Protein AF-A0A8S7DTZ7-F1 (afdb_monomer)

Mean predicted aligned error: 2.83 Å

InterPro domains:
  IPR008557 Alkaline phosphatase PhoX [PF05787] (3-255)

Secondary structure (DSSP, 8-state):
-----SSS----TT------S-TTSB---TT--PPP-TTS---HHHHTTB--SSEEEEEEEESSTT---SSEEEEEEEE----HHHHSTTTTSS--HHHHHHHHHHSEEEEEEEEEETTEEEE-SS-TT-EEE-TTSEEEEESTTTT-GGG--SS-TTS-EEE---SEEEEEE-TTS-EEEEE-SGGGG-B--SPPPHHHHHHT-BS--SSS-GGGT-GGGBTTTSTTSGGG-S-EEEE-SS-TTPPPEEEGGG-

Foldseek 3Di:
DDDDPDPDDDDDPPDDDDDAAAFLAFLQAPPQGDHRDQLLPQFLVNLLRGAAADKAAKDWADPPGPDPDPFKTKMKIWHAFDQQVRNHNVRLPPDELRLLSSRQSRGAIWIWIKGADPVGIHTDHNDPLTAGFTQFAKAFEDDDCQQPCLLAWPVRNRSTIGGGAHSFHHWDADPNGKIKTFRDLLLLQAAECDDDDPVNVVSPNYNDHSRSCNVVHPVLRYCVSTVSSSVVYGFIKIDRSVDNPDHIYGYPVVD

Structure (mmCIF, N/CA/C/O backbone):
data_AF-A0A8S7DTZ7-F1
#
_entry.id   AF-A0A8S7DTZ7-F1
#
loop_
_atom_site.group_PDB
_atom_site.id
_atom_site.type_symbol
_atom_site.label_atom_id
_atom_site.label_alt_id
_atom_site.label_comp_id
_atom_site.label_asym_id
_atom_site.label_entity_id
_atom_site.label_seq_id
_atom_site.pdbx_PDB_ins_code
_atom_site.Cartn_x
_atom_site.Cartn_y
_atom_site.Cartn_z
_atom_site.occupancy
_atom_site.B_iso_or_equiv
_atom_site.auth_seq_id
_atom_site.auth_comp_id
_atom_site.auth_asym_id
_atom_site.auth_atom_id
_atom_site.pdbx_PDB_model_num
ATOM 1 N N . MET A 1 1 ? 11.484 4.608 33.097 1.00 88.50 1 MET A N 1
ATOM 2 C CA . MET A 1 1 ? 11.563 3.132 33.081 1.00 88.50 1 MET A CA 1
ATOM 3 C C . MET A 1 1 ? 12.954 2.722 32.629 1.00 88.50 1 MET A C 1
ATOM 5 O O . MET A 1 1 ? 13.520 3.474 31.842 1.00 88.50 1 MET A O 1
ATOM 9 N N . PRO A 1 2 ? 13.531 1.619 33.135 1.00 91.94 2 PRO A N 1
ATOM 10 C CA . PRO A 1 2 ? 14.808 1.114 32.636 1.00 91.94 2 PRO A CA 1
ATOM 11 C C . PRO A 1 2 ? 14.670 0.612 31.192 1.00 91.94 2 PRO A C 1
ATOM 13 O O . PRO A 1 2 ? 13.585 0.210 30.774 1.00 91.94 2 PRO A O 1
ATOM 16 N N . VAL A 1 3 ? 15.774 0.633 30.444 1.00 94.44 3 VAL A N 1
ATOM 17 C CA . VAL A 1 3 ? 15.866 -0.057 29.148 1.00 94.44 3 VAL A CA 1
ATOM 18 C C . V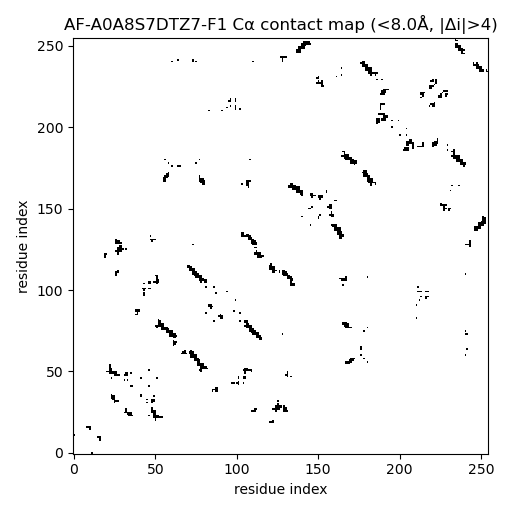AL A 1 3 ? 15.727 -1.565 29.387 1.00 94.44 3 VAL A C 1
ATOM 20 O O . VAL A 1 3 ? 16.220 -2.067 30.397 1.00 94.44 3 VAL A O 1
ATOM 23 N N . SER A 1 4 ? 15.067 -2.275 28.472 1.00 95.25 4 SER A N 1
ATOM 24 C CA . SER A 1 4 ? 14.870 -3.727 28.532 1.00 95.25 4 SER A CA 1
ATOM 25 C C . SER A 1 4 ? 15.264 -4.391 27.213 1.00 95.25 4 SER A C 1
ATOM 27 O O . SER A 1 4 ? 15.231 -3.754 26.162 1.00 95.25 4 SER A O 1
ATOM 29 N N . THR A 1 5 ? 15.630 -5.670 27.286 1.00 96.56 5 THR A N 1
ATOM 30 C CA . THR A 1 5 ? 15.870 -6.565 26.140 1.00 96.56 5 THR A CA 1
ATOM 31 C C . THR A 1 5 ? 14.879 -7.731 26.105 1.00 96.56 5 THR A C 1
ATOM 33 O O . THR A 1 5 ? 15.094 -8.700 25.383 1.00 96.56 5 THR A O 1
ATOM 36 N N . GLU A 1 6 ? 13.844 -7.699 26.944 1.00 96.94 6 GLU A N 1
ATOM 37 C CA . GLU A 1 6 ? 12.784 -8.706 26.942 1.00 96.94 6 GLU A CA 1
ATOM 38 C C . GLU A 1 6 ? 11.896 -8.555 25.699 1.00 96.94 6 GLU A C 1
ATOM 40 O O . GLU A 1 6 ? 11.600 -7.438 25.277 1.00 96.94 6 GLU A O 1
ATOM 45 N N . ASP A 1 7 ? 11.421 -9.675 25.151 1.00 96.75 7 ASP A N 1
ATOM 46 C CA . ASP A 1 7 ? 10.471 -9.709 24.029 1.00 96.75 7 ASP A CA 1
ATOM 47 C C . ASP A 1 7 ? 9.032 -9.442 24.512 1.00 96.75 7 ASP A C 1
ATOM 49 O O . ASP A 1 7 ? 8.136 -10.284 24.451 1.00 96.75 7 ASP A O 1
ATOM 53 N N . THR A 1 8 ? 8.830 -8.277 25.127 1.00 94.88 8 THR A N 1
ATOM 54 C CA . THR A 1 8 ? 7.534 -7.818 25.632 1.00 94.88 8 THR A CA 1
ATOM 55 C C . THR A 1 8 ? 7.477 -6.294 25.672 1.00 94.88 8 THR A C 1
ATOM 57 O O . THR A 1 8 ? 8.489 -5.611 25.836 1.00 94.88 8 THR A O 1
ATOM 60 N N . VAL A 1 9 ? 6.272 -5.732 25.564 1.00 95.56 9 VAL A N 1
ATOM 61 C CA . VAL A 1 9 ? 6.063 -4.286 25.697 1.00 95.56 9 VAL A CA 1
ATOM 62 C C . VAL A 1 9 ? 5.919 -3.937 27.176 1.00 95.56 9 VAL A C 1
ATOM 64 O O . VAL A 1 9 ? 4.880 -4.192 27.786 1.00 95.56 9 VAL A O 1
ATOM 67 N N . ILE A 1 10 ? 6.950 -3.316 27.750 1.00 95.19 10 ILE A N 1
ATOM 68 C CA . ILE A 1 10 ? 6.914 -2.825 29.132 1.00 95.19 10 ILE A CA 1
ATOM 69 C C . ILE A 1 10 ? 6.430 -1.372 29.133 1.00 95.19 10 ILE A C 1
ATOM 71 O O . ILE A 1 10 ? 7.034 -0.502 28.506 1.00 95.19 10 ILE A O 1
ATOM 75 N N . VAL A 1 11 ? 5.351 -1.102 29.868 1.00 96.31 11 VAL A N 1
ATOM 76 C CA . VAL A 1 11 ? 4.744 0.232 30.008 1.00 96.31 11 VAL A CA 1
ATOM 77 C C . VAL A 1 11 ? 4.806 0.726 31.460 1.00 96.31 11 VAL A C 1
ATOM 79 O O . VAL A 1 11 ? 4.986 -0.092 32.367 1.00 96.31 11 VAL A O 1
ATOM 82 N N . PRO A 1 12 ? 4.684 2.046 31.716 1.00 96.94 12 PRO A N 1
ATOM 83 C CA . PRO A 1 12 ? 4.691 2.578 33.077 1.00 96.94 12 PRO A CA 1
ATOM 84 C C . PRO A 1 12 ? 3.552 2.014 33.932 1.00 96.94 12 PRO A C 1
ATOM 86 O O . PRO A 1 12 ? 2.521 1.584 33.415 1.00 96.94 12 PRO A O 1
ATOM 89 N N . GLU A 1 13 ? 3.708 2.074 35.254 1.00 95.81 13 GLU A N 1
ATOM 90 C CA . GLU A 1 13 ? 2.633 1.715 36.181 1.00 95.81 13 GLU A CA 1
ATOM 91 C C . GLU A 1 13 ? 1.348 2.505 35.865 1.00 95.81 13 GLU A C 1
ATOM 93 O O . GLU A 1 13 ? 1.388 3.706 35.589 1.00 95.81 13 GLU A O 1
ATOM 98 N N . GLY A 1 14 ? 0.207 1.811 35.859 1.00 96.69 14 GLY A N 1
ATOM 99 C CA . GLY A 1 14 ? -1.093 2.371 35.475 1.00 96.69 14 GLY A CA 1
ATOM 100 C C . GLY A 1 14 ? -1.417 2.307 33.975 1.00 96.69 14 GLY A C 1
ATOM 101 O O . GLY A 1 14 ? -2.550 2.609 33.604 1.00 96.69 14 GLY A O 1
ATOM 102 N N . TYR A 1 15 ? -0.481 1.878 33.120 1.00 96.31 15 TYR A N 1
ATOM 103 C CA . TYR A 1 15 ? -0.708 1.688 31.683 1.00 96.31 15 TYR A CA 1
ATOM 104 C C . TYR A 1 15 ? -0.855 0.211 31.304 1.00 96.31 15 TYR A C 1
ATOM 106 O O . TYR A 1 15 ? -0.385 -0.688 31.998 1.00 96.31 15 TYR A O 1
ATOM 114 N N . ILE A 1 16 ? -1.498 -0.029 30.159 1.00 94.31 16 ILE A N 1
ATOM 115 C CA . ILE A 1 16 ? -1.603 -1.345 29.523 1.00 94.31 16 ILE A CA 1
ATOM 116 C C . ILE A 1 16 ? -1.249 -1.234 28.038 1.00 94.31 16 ILE A C 1
ATOM 118 O O . ILE A 1 16 ? -1.639 -0.273 27.378 1.00 94.31 16 ILE A O 1
ATOM 122 N N . ALA A 1 17 ? -0.562 -2.241 27.505 1.00 94.81 17 ALA A N 1
ATOM 123 C CA . ALA A 1 17 ? -0.379 -2.435 26.071 1.00 94.81 17 ALA A CA 1
ATOM 124 C C . ALA A 1 17 ? -1.096 -3.724 25.653 1.00 94.81 17 ALA A C 1
ATOM 126 O O . ALA A 1 17 ? -0.975 -4.752 26.320 1.00 94.81 17 ALA A O 1
ATOM 127 N N . LYS A 1 18 ? -1.881 -3.669 24.574 1.00 94.12 18 LYS A N 1
ATOM 128 C CA . LYS A 1 18 ? -2.612 -4.820 24.029 1.00 94.12 18 LYS A CA 1
ATOM 129 C C . LYS A 1 18 ? -2.503 -4.813 22.502 1.00 94.12 18 LYS A C 1
ATOM 131 O O . LYS A 1 18 ? -2.747 -3.760 21.914 1.00 94.12 18 LYS A O 1
ATOM 136 N N . PRO A 1 19 ? -2.193 -5.952 21.856 1.00 94.75 19 PRO A N 1
ATOM 137 C CA . PRO A 1 19 ? -2.316 -6.074 20.407 1.00 94.75 19 PRO A CA 1
ATOM 138 C C . PRO A 1 19 ? -3.748 -5.759 19.958 1.00 94.75 19 PRO A C 1
ATOM 140 O O . PRO A 1 19 ? -4.700 -6.187 20.613 1.00 94.75 19 PRO A O 1
ATOM 143 N N . PHE A 1 20 ? -3.897 -5.027 18.853 1.00 95.88 20 PHE A N 1
ATOM 144 C CA . PHE A 1 20 ? -5.199 -4.535 18.389 1.00 95.88 20 PHE A CA 1
ATOM 145 C C . PHE A 1 20 ? -5.540 -4.979 16.959 1.00 95.88 20 PHE A C 1
ATOM 147 O O . PHE A 1 20 ? -6.537 -5.668 16.757 1.00 95.88 20 PHE A O 1
ATOM 154 N N . TYR A 1 21 ? -4.698 -4.619 15.990 1.00 98.00 21 TYR A N 1
ATOM 155 C CA . TYR A 1 21 ? -4.797 -5.021 14.587 1.00 98.00 21 TYR A CA 1
ATOM 156 C C . TYR A 1 21 ? -3.426 -5.547 14.175 1.00 98.00 21 TYR A C 1
ATOM 158 O O . TYR A 1 21 ? -2.442 -4.812 14.224 1.00 98.00 21 TYR A O 1
ATOM 166 N N . LYS A 1 22 ? -3.345 -6.848 13.914 1.00 98.00 22 LYS A N 1
ATOM 167 C CA . LYS A 1 22 ? -2.096 -7.554 13.610 1.00 98.00 22 LYS A CA 1
ATOM 168 C C . LYS A 1 22 ? -2.039 -7.852 12.119 1.00 98.00 22 LYS A C 1
ATOM 170 O O . LYS A 1 22 ? -3.085 -8.000 11.487 1.00 98.00 22 LYS A O 1
ATOM 175 N N . TRP A 1 23 ? -0.833 -8.044 11.580 1.00 98.50 23 TRP A N 1
ATOM 176 C CA . TRP A 1 23 ? -0.676 -8.670 10.265 1.00 98.50 23 TRP A CA 1
ATOM 177 C C . TRP A 1 23 ? -1.548 -9.934 10.168 1.00 98.50 23 TRP A C 1
ATOM 179 O O . TRP A 1 23 ? -1.618 -10.725 11.113 1.00 98.50 23 TRP A O 1
ATOM 189 N N . GLY A 1 24 ? -2.254 -10.084 9.045 1.00 98.44 24 GLY A N 1
ATOM 190 C CA . GLY A 1 24 ? -3.117 -11.233 8.800 1.00 98.44 24 GLY A CA 1
ATOM 191 C C . GLY A 1 24 ? -4.542 -11.117 9.348 1.00 98.44 24 GLY A C 1
ATOM 192 O O . GLY A 1 24 ? -5.409 -11.892 8.940 1.00 98.44 24 GLY A O 1
ATOM 193 N N . ASP A 1 25 ? -4.836 -10.157 10.228 1.00 98.62 25 ASP A N 1
ATOM 194 C CA . ASP A 1 25 ? -6.214 -9.910 10.655 1.00 98.62 25 ASP A CA 1
ATOM 195 C C . ASP A 1 25 ? -7.053 -9.454 9.451 1.00 98.62 25 ASP A C 1
ATOM 197 O O . ASP A 1 25 ? -6.628 -8.590 8.692 1.00 98.62 25 ASP A O 1
ATOM 201 N N . ALA A 1 26 ? -8.272 -9.970 9.273 1.00 98.50 26 ALA A N 1
ATOM 202 C CA . ALA A 1 26 ? -9.155 -9.487 8.209 1.00 98.50 26 ALA A CA 1
ATOM 203 C C . ALA A 1 26 ? -9.376 -7.963 8.314 1.00 98.50 26 ALA A C 1
ATOM 205 O O . ALA A 1 26 ? -9.609 -7.436 9.405 1.00 98.50 26 ALA A O 1
ATOM 206 N N . THR A 1 27 ? -9.374 -7.241 7.195 1.00 98.25 27 THR A N 1
ATOM 207 C CA . THR A 1 27 ? -9.589 -5.779 7.187 1.00 98.25 27 THR A CA 1
ATOM 208 C C . THR A 1 27 ? -11.052 -5.406 7.467 1.00 98.25 27 THR A C 1
ATOM 210 O O . THR A 1 27 ? -11.340 -4.297 7.898 1.00 98.25 27 THR A O 1
ATOM 213 N N . GLY A 1 28 ? -11.990 -6.343 7.278 1.00 98.06 28 GLY A N 1
ATOM 214 C CA . GLY A 1 28 ? -13.429 -6.108 7.457 1.00 98.06 28 GLY A CA 1
ATOM 215 C C . GLY A 1 28 ? -14.220 -6.017 6.151 1.00 98.06 28 GLY A C 1
ATOM 216 O O . GLY A 1 28 ? -15.386 -5.634 6.184 1.00 98.06 28 GLY A O 1
ATOM 217 N N . ILE A 1 29 ? -13.611 -6.373 5.015 1.00 98.38 29 ILE A N 1
ATOM 218 C CA . ILE A 1 29 ? -14.267 -6.371 3.702 1.00 98.38 29 ILE A CA 1
ATOM 219 C C . ILE A 1 29 ? -15.443 -7.356 3.725 1.00 98.38 29 ILE A C 1
ATOM 221 O O . ILE A 1 29 ? -15.295 -8.530 4.073 1.00 98.38 29 ILE A O 1
ATOM 225 N N . ALA A 1 30 ? -16.635 -6.874 3.373 1.00 97.06 30 ALA A N 1
ATOM 226 C CA . ALA A 1 30 ? -17.850 -7.677 3.425 1.00 97.06 30 ALA A CA 1
ATOM 227 C C . ALA A 1 30 ? -17.737 -8.922 2.527 1.00 97.06 30 ALA A C 1
ATOM 229 O O . ALA A 1 30 ? -17.370 -8.831 1.359 1.00 97.06 30 ALA A O 1
ATOM 230 N N . GLY A 1 31 ? -18.045 -10.097 3.084 1.00 97.00 31 GLY A N 1
ATOM 231 C CA . GLY A 1 31 ? -17.947 -11.376 2.372 1.00 97.00 31 GLY A CA 1
ATOM 232 C C . GLY A 1 31 ? -16.527 -11.935 2.214 1.00 97.00 31 GLY A C 1
ATOM 233 O O . GLY A 1 31 ? -16.392 -13.060 1.744 1.00 97.00 31 GLY A O 1
ATOM 234 N N . ASN A 1 32 ? -15.484 -11.212 2.640 1.00 96.94 32 ASN A N 1
ATOM 235 C CA . ASN A 1 32 ? -14.093 -11.661 2.577 1.00 96.94 32 ASN A CA 1
ATOM 236 C C . ASN A 1 32 ? -13.379 -11.383 3.911 1.00 96.94 32 ASN A C 1
ATOM 238 O O . ASN A 1 32 ? -12.695 -10.374 4.085 1.00 96.94 32 ASN A O 1
ATOM 242 N N . LEU A 1 33 ? -13.598 -12.277 4.882 1.00 98.38 33 LEU A N 1
ATOM 243 C CA . LEU A 1 33 ? -13.061 -12.194 6.246 1.00 98.38 33 LEU A CA 1
ATOM 244 C C . LEU A 1 33 ? -12.132 -13.388 6.535 1.00 98.38 33 LEU A C 1
ATOM 246 O O . LEU A 1 33 ? -12.490 -14.265 7.326 1.00 98.38 33 LEU A O 1
ATOM 250 N N . PRO A 1 34 ? -10.971 -13.470 5.866 1.00 98.19 34 PRO A N 1
ATOM 251 C CA . PRO A 1 34 ? -10.059 -14.596 6.010 1.00 98.19 34 PRO A CA 1
ATOM 252 C C . PRO A 1 34 ? -9.501 -14.690 7.433 1.00 98.19 34 PRO A C 1
ATOM 254 O O . PRO A 1 34 ? -9.175 -13.690 8.074 1.00 98.19 34 PRO A O 1
ATOM 257 N N . VAL A 1 35 ? -9.376 -15.922 7.923 1.00 98.12 35 VAL A N 1
ATOM 258 C CA . VAL A 1 35 ? -8.731 -16.214 9.206 1.00 98.12 35 VAL A CA 1
ATOM 259 C C . VAL A 1 35 ? -7.225 -16.305 8.982 1.00 98.12 35 VAL A C 1
ATOM 261 O O . VAL A 1 35 ? -6.773 -16.984 8.056 1.00 98.12 35 VAL A O 1
ATOM 264 N N . PHE A 1 36 ? -6.451 -15.638 9.837 1.00 98.06 36 PHE A N 1
ATOM 265 C CA . PHE A 1 36 ? -4.996 -15.718 9.792 1.00 98.06 36 PHE A CA 1
ATOM 266 C C . PHE A 1 36 ? -4.494 -17.133 10.092 1.00 98.06 36 PHE A C 1
ATOM 268 O O . PHE A 1 36 ? -4.946 -17.778 11.042 1.00 98.06 36 PHE A O 1
ATOM 275 N N . LYS A 1 37 ? -3.534 -17.594 9.293 1.00 98.19 37 LYS A N 1
ATOM 276 C CA . LYS A 1 37 ? -2.865 -18.887 9.419 1.00 98.19 37 LYS A CA 1
ATOM 277 C C . LYS A 1 37 ? -1.384 -18.622 9.687 1.00 98.19 37 LYS A C 1
ATOM 279 O O . LYS A 1 37 ? -0.675 -18.091 8.838 1.00 98.19 37 LYS A O 1
ATOM 284 N N . THR A 1 38 ? -0.919 -19.002 10.874 1.00 96.19 38 THR A N 1
ATOM 285 C CA . THR A 1 38 ? 0.440 -18.711 11.369 1.00 96.19 38 THR A CA 1
ATOM 286 C C . THR A 1 38 ? 1.545 -19.514 10.677 1.00 96.19 38 THR A C 1
ATOM 288 O O . THR A 1 38 ? 2.711 -19.340 10.999 1.00 96.19 38 THR A O 1
ATOM 291 N N . ASP A 1 39 ? 1.194 -20.426 9.771 1.00 96.88 39 ASP A N 1
ATOM 292 C CA . ASP A 1 39 ? 2.115 -21.275 9.008 1.00 96.88 39 ASP A CA 1
ATOM 293 C C . ASP A 1 39 ? 2.418 -20.711 7.605 1.00 96.88 39 ASP A C 1
ATOM 295 O O . ASP A 1 39 ? 2.928 -21.430 6.748 1.00 96.88 39 ASP A O 1
ATOM 299 N N . GLY A 1 40 ? 2.025 -19.463 7.325 1.00 97.00 40 GLY A N 1
ATOM 300 C CA . GLY A 1 40 ? 2.201 -18.826 6.016 1.00 97.00 4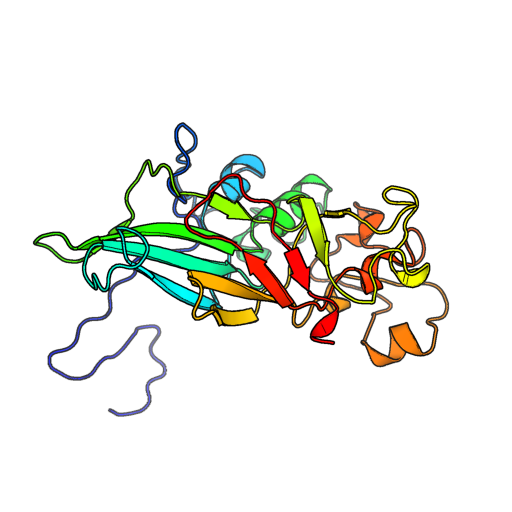0 GLY A CA 1
ATOM 301 C C . GLY A 1 40 ? 1.265 -19.369 4.928 1.00 97.00 40 GLY A C 1
ATOM 302 O O . GLY A 1 40 ? 1.415 -19.027 3.753 1.00 97.00 40 GLY A O 1
ATOM 303 N N . SER A 1 41 ? 0.280 -20.208 5.276 1.00 97.75 41 SER A N 1
ATOM 304 C CA . SER A 1 41 ? -0.602 -20.875 4.307 1.00 97.75 41 SER A CA 1
ATOM 305 C C . SER A 1 41 ? -1.769 -20.048 3.785 1.00 97.75 41 SER A C 1
ATOM 307 O O . SER A 1 41 ? -2.530 -20.556 2.957 1.00 97.75 41 SER A O 1
ATOM 309 N N . ASN A 1 42 ? -1.938 -18.804 4.247 1.00 98.50 42 ASN A N 1
ATOM 310 C CA . ASN A 1 42 ? -2.944 -17.930 3.656 1.00 98.50 42 ASN A CA 1
ATOM 311 C C . ASN A 1 42 ? -2.685 -17.754 2.151 1.00 98.50 42 ASN A C 1
ATOM 313 O O . ASN A 1 42 ? -1.529 -17.649 1.736 1.00 98.50 42 ASN A O 1
ATOM 317 N N . THR A 1 43 ? -3.734 -17.758 1.331 1.00 98.56 43 THR A N 1
ATOM 318 C CA . THR A 1 43 ? -3.581 -17.591 -0.123 1.00 98.56 43 THR A CA 1
ATOM 319 C C . THR A 1 43 ? -3.297 -16.137 -0.491 1.00 98.56 43 THR A C 1
ATOM 321 O O . THR A 1 43 ? -3.435 -15.222 0.326 1.00 98.56 43 THR A O 1
ATOM 324 N N . THR A 1 44 ? -2.918 -15.920 -1.745 1.00 98.50 44 THR A N 1
ATOM 325 C CA . THR A 1 44 ? -2.734 -14.594 -2.340 1.00 98.50 44 THR A CA 1
ATOM 326 C C . THR A 1 44 ? -3.996 -13.731 -2.244 1.00 98.50 44 THR A C 1
ATOM 328 O O . THR A 1 44 ? -3.912 -12.544 -1.917 1.00 98.50 44 THR A O 1
ATOM 331 N N . GLU A 1 45 ? -5.169 -14.327 -2.466 1.00 98.25 45 GLU A N 1
ATOM 332 C CA . GLU A 1 45 ? -6.477 -13.670 -2.362 1.00 98.25 45 GLU A CA 1
ATOM 333 C C . GLU A 1 45 ? -6.864 -13.379 -0.911 1.00 98.25 45 GLU A C 1
ATOM 335 O O . GLU A 1 45 ? -7.431 -12.323 -0.631 1.00 98.25 45 GLU A O 1
ATOM 340 N N . GLU A 1 46 ? -6.546 -14.285 0.020 1.00 98.69 46 GLU A N 1
ATOM 341 C CA . GLU A 1 46 ? -6.758 -14.046 1.450 1.00 98.69 46 GLU A CA 1
ATOM 342 C C . GLU A 1 46 ? -5.900 -12.856 1.913 1.00 98.69 46 GLU A C 1
ATOM 344 O O . GLU A 1 46 ? -6.433 -11.918 2.507 1.00 98.69 46 GLU A O 1
ATOM 349 N N . GLN A 1 47 ? -4.612 -12.809 1.547 1.00 98.81 47 GLN A N 1
ATOM 350 C CA . GLN A 1 47 ? -3.719 -11.701 1.914 1.00 98.81 47 GLN A CA 1
ATOM 351 C C . GLN A 1 47 ? -4.198 -10.345 1.365 1.00 98.81 47 GLN A C 1
ATOM 353 O O . GLN A 1 47 ? -3.996 -9.319 2.018 1.00 98.81 47 GLN A O 1
ATOM 358 N N . ALA A 1 48 ? -4.887 -10.320 0.219 1.00 98.50 48 ALA A N 1
ATOM 359 C CA . ALA A 1 48 ? -5.485 -9.106 -0.349 1.00 98.50 48 ALA A CA 1
ATOM 360 C C . ALA A 1 48 ? -6.647 -8.529 0.485 1.00 98.50 48 ALA A C 1
ATOM 362 O O . ALA A 1 48 ? -7.042 -7.386 0.260 1.00 98.50 48 ALA A O 1
ATOM 363 N N . ALA A 1 49 ? -7.192 -9.287 1.443 1.00 98.62 49 ALA A N 1
ATOM 364 C CA . ALA A 1 49 ? -8.253 -8.858 2.362 1.00 98.62 49 ALA A CA 1
ATOM 365 C C . ALA A 1 49 ? -7.841 -8.880 3.846 1.00 98.62 49 ALA A C 1
ATOM 367 O O . ALA A 1 49 ? -8.663 -8.615 4.731 1.00 98.62 49 ALA A O 1
ATOM 368 N N . GLN A 1 50 ? -6.577 -9.193 4.126 1.00 98.88 50 GLN A N 1
ATOM 369 C CA . GLN A 1 50 ? -5.976 -9.149 5.458 1.00 98.88 50 GLN A CA 1
ATOM 370 C C . GLN A 1 50 ? -5.205 -7.851 5.663 1.00 98.88 50 GLN A C 1
ATOM 372 O O . GLN A 1 50 ? -4.851 -7.183 4.701 1.00 98.88 50 GLN A O 1
ATOM 377 N N . ALA A 1 51 ? -4.882 -7.508 6.903 1.00 98.81 51 ALA A N 1
ATOM 378 C CA . ALA A 1 51 ? -3.837 -6.549 7.211 1.00 98.81 51 ALA A CA 1
ATOM 379 C C . ALA A 1 51 ? -2.540 -6.944 6.493 1.00 98.81 51 ALA A C 1
ATOM 381 O O . ALA A 1 51 ? -2.207 -8.134 6.420 1.00 98.81 51 ALA A O 1
ATOM 382 N N . GLY A 1 52 ? -1.817 -5.954 5.977 1.00 98.75 52 GLY A N 1
ATOM 383 C CA . GLY A 1 52 ? -0.487 -6.171 5.427 1.00 98.75 52 GLY A CA 1
ATOM 384 C C . GLY A 1 52 ? 0.562 -6.413 6.516 1.00 98.75 52 GLY A C 1
ATOM 385 O O . GLY A 1 52 ? 0.246 -6.506 7.709 1.00 98.75 52 GLY A O 1
ATOM 386 N N . MET A 1 53 ? 1.807 -6.583 6.087 1.00 98.50 53 MET A N 1
ATOM 387 C CA . MET A 1 53 ? 2.951 -6.800 6.969 1.00 98.50 53 MET A CA 1
ATOM 388 C C . MET A 1 53 ? 3.598 -5.474 7.361 1.00 98.50 53 MET A C 1
ATOM 390 O O . MET A 1 53 ? 3.434 -4.479 6.668 1.00 98.50 53 MET A O 1
ATOM 394 N N . HIS A 1 54 ? 4.315 -5.481 8.490 1.00 98.50 54 HIS A N 1
ATOM 395 C CA . HIS A 1 54 ? 5.112 -4.342 8.956 1.00 98.50 54 HIS A CA 1
ATOM 396 C C . HIS A 1 54 ? 4.313 -3.030 8.944 1.00 98.50 54 HIS A C 1
ATOM 398 O O . HIS A 1 54 ? 4.527 -2.149 8.116 1.00 98.50 54 HIS A O 1
ATOM 404 N N . HIS A 1 55 ? 3.325 -2.956 9.849 1.00 98.50 55 HIS A N 1
ATOM 405 C CA . HIS A 1 55 ? 2.518 -1.749 10.013 1.00 98.50 55 HIS A CA 1
ATOM 406 C C . HIS A 1 55 ? 3.431 -0.568 10.330 1.00 98.50 55 HIS A C 1
ATOM 408 O O . HIS A 1 55 ? 4.283 -0.687 11.212 1.00 98.50 55 HIS A O 1
ATOM 414 N N . ASP A 1 56 ? 3.197 0.557 9.669 1.00 98.62 56 ASP A N 1
ATOM 415 C CA . ASP A 1 56 ? 3.978 1.773 9.878 1.00 98.62 56 ASP A CA 1
ATOM 416 C C . ASP A 1 56 ? 3.040 2.981 10.063 1.00 98.62 56 ASP A C 1
ATOM 418 O O . ASP A 1 56 ? 2.117 2.921 10.887 1.00 98.62 56 ASP A O 1
ATOM 422 N N . GLY A 1 57 ? 3.238 4.073 9.322 1.00 98.75 57 GLY A N 1
ATOM 423 C CA . GLY A 1 57 ? 2.503 5.319 9.478 1.00 98.75 57 GLY A CA 1
ATOM 424 C C . GLY A 1 57 ? 0.992 5.114 9.519 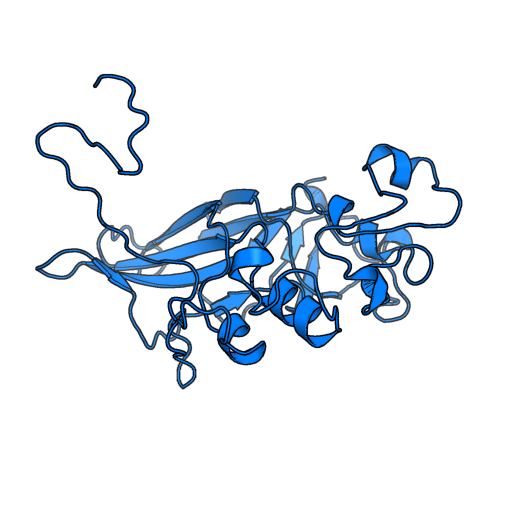1.00 98.75 57 GLY A C 1
ATOM 425 O O . GLY A 1 57 ? 0.415 4.345 8.749 1.00 98.75 57 GLY A O 1
ATOM 426 N N . MET A 1 58 ? 0.309 5.844 10.397 1.00 98.81 58 MET A N 1
ATOM 427 C CA . MET A 1 58 ? -1.139 5.739 10.559 1.00 98.81 58 MET A CA 1
ATOM 428 C C . MET A 1 58 ? -1.788 7.046 11.005 1.00 98.81 58 MET A C 1
ATOM 430 O O . MET A 1 58 ? -1.174 7.877 11.675 1.00 98.81 58 MET A O 1
ATOM 434 N N . ALA A 1 59 ? -3.057 7.228 10.642 1.00 98.62 59 ALA A N 1
ATOM 435 C CA . ALA A 1 59 ? -3.859 8.363 11.091 1.00 98.62 59 ALA A CA 1
ATOM 436 C C . ALA A 1 59 ? -5.313 7.981 11.382 1.00 98.62 59 ALA A C 1
ATOM 438 O O . ALA A 1 59 ? -5.871 7.059 10.783 1.00 98.62 59 ALA A O 1
ATOM 439 N N . TRP A 1 60 ? -5.908 8.738 12.306 1.00 98.31 60 TRP A N 1
ATOM 440 C CA . TRP A 1 60 ? -7.296 8.620 12.741 1.00 98.31 60 TRP A CA 1
ATOM 441 C C . TRP A 1 60 ? -8.219 9.569 11.977 1.00 98.31 60 TRP A C 1
ATOM 443 O O . TRP A 1 60 ? -7.903 10.745 11.791 1.00 98.31 60 TRP A O 1
ATOM 453 N N . PHE A 1 61 ? -9.394 9.065 11.610 1.00 98.44 61 PHE A N 1
ATOM 454 C CA . PHE A 1 61 ? -10.435 9.785 10.883 1.00 98.44 61 PHE A CA 1
ATOM 455 C C . PHE A 1 61 ? -11.783 9.559 11.575 1.00 98.44 61 PHE A C 1
ATOM 457 O O . PHE A 1 61 ? -12.367 8.485 11.473 1.00 98.44 61 PHE A O 1
ATOM 464 N N . SER A 1 62 ? -12.268 10.547 12.327 1.00 98.00 62 SER A N 1
ATOM 465 C CA . SER A 1 62 ? -13.486 10.409 13.136 1.00 98.00 62 SER A CA 1
ATOM 466 C C . SER A 1 62 ? -14.722 10.057 12.304 1.00 98.00 62 SER A C 1
ATOM 468 O O . SER A 1 62 ? -14.941 10.623 11.234 1.00 98.00 62 SER A O 1
ATOM 470 N N . LEU A 1 63 ? -15.594 9.209 12.852 1.00 97.69 63 LEU A N 1
ATOM 471 C CA . LEU A 1 63 ? -16.946 8.992 12.344 1.00 97.69 63 LEU A CA 1
ATOM 472 C C . LEU A 1 63 ? -17.980 9.653 13.281 1.00 97.69 63 LEU A C 1
ATOM 474 O O . LEU A 1 63 ? -17.861 9.531 14.504 1.00 97.69 63 LEU A O 1
ATOM 478 N N . PRO A 1 64 ? -18.999 10.354 12.738 1.00 95.81 64 PRO A N 1
ATOM 479 C CA . PRO A 1 64 ? -19.178 10.690 11.319 1.00 95.81 64 PRO A CA 1
ATOM 480 C C . PRO A 1 64 ? -18.091 11.653 10.803 1.00 95.81 64 PRO A C 1
ATOM 482 O O . PRO A 1 64 ? -17.481 12.379 11.590 1.00 95.81 64 PRO A O 1
ATOM 485 N N . GLN A 1 65 ? -17.868 11.662 9.483 1.00 94.75 65 GLN A N 1
ATOM 486 C CA . GLN A 1 65 ? -16.885 12.532 8.824 1.00 94.75 65 GLN A CA 1
ATOM 487 C C . GLN A 1 65 ? -17.069 14.000 9.235 1.00 94.75 65 GLN A C 1
ATOM 489 O O . GLN A 1 65 ? -18.188 14.510 9.294 1.00 94.75 65 GLN A O 1
ATOM 494 N N . GLY A 1 66 ? -15.958 14.681 9.526 1.00 89.94 66 GLY A N 1
ATOM 495 C CA . GLY A 1 66 ? -15.959 16.057 10.040 1.00 89.94 66 GLY A CA 1
ATOM 496 C C . GLY A 1 66 ? -16.247 16.165 11.543 1.00 89.94 66 GLY A C 1
ATOM 497 O O . GLY A 1 66 ? -16.174 17.258 12.101 1.00 89.94 66 GLY A O 1
ATOM 498 N N . GLY A 1 67 ? -16.545 15.049 12.212 1.00 92.00 67 GLY A N 1
ATOM 499 C CA . GLY A 1 67 ? -16.638 14.973 13.663 1.00 92.00 67 GLY A CA 1
ATOM 500 C C . GLY A 1 67 ? -15.271 14.957 14.355 1.00 92.00 67 GLY A C 1
ATOM 501 O O . GLY A 1 67 ? -14.212 14.845 13.739 1.00 92.00 67 GLY A O 1
ATOM 502 N N . ASN A 1 68 ? -15.303 15.016 15.683 1.00 92.75 68 ASN A N 1
ATOM 503 C CA . ASN A 1 68 ? -14.133 14.947 16.563 1.00 92.75 68 ASN A CA 1
ATOM 504 C C . ASN A 1 68 ? -14.199 13.747 17.526 1.00 92.75 68 ASN A C 1
ATOM 506 O O . ASN A 1 68 ? -13.591 13.774 18.595 1.00 92.75 68 ASN A O 1
ATOM 510 N N . SER A 1 69 ? -14.968 12.714 17.162 1.00 92.69 69 SER A N 1
ATOM 511 C CA . SER A 1 69 ? -15.103 11.497 17.960 1.00 92.69 69 SER A CA 1
ATOM 512 C C . SER A 1 69 ? -13.753 10.803 18.107 1.00 92.69 69 SER A C 1
ATOM 514 O O . SER A 1 69 ? -13.142 10.384 17.125 1.00 92.69 69 SER A O 1
ATOM 516 N N . SER A 1 70 ? -13.322 10.637 19.354 1.00 93.88 70 SER A N 1
ATOM 517 C CA . SER A 1 70 ? -12.189 9.791 19.721 1.00 93.88 70 SER A CA 1
ATOM 518 C C . SER A 1 70 ? -12.621 8.375 20.092 1.00 93.88 70 SER A C 1
ATOM 520 O O . SER A 1 70 ? -11.827 7.677 20.705 1.00 93.88 70 SER A O 1
ATOM 522 N N . ASP A 1 71 ? -13.876 7.996 19.827 1.00 97.12 71 ASP A N 1
ATOM 523 C CA . ASP A 1 71 ? -14.473 6.723 20.251 1.00 97.12 71 ASP A CA 1
ATOM 524 C C . ASP A 1 71 ? -15.006 5.908 19.054 1.00 97.12 71 ASP A C 1
ATOM 526 O O . ASP A 1 71 ? -15.310 4.729 19.200 1.00 97.12 71 ASP A O 1
ATOM 530 N N . HIS A 1 72 ? -15.124 6.494 17.859 1.00 98.25 72 HIS A N 1
ATOM 531 C CA . HIS A 1 72 ? -15.550 5.804 16.635 1.00 98.25 72 HIS A CA 1
ATOM 532 C C . HIS A 1 72 ? -14.974 6.518 15.417 1.00 98.25 72 HIS A C 1
ATOM 534 O O . HIS A 1 72 ? -15.112 7.736 15.290 1.00 98.25 72 HIS A O 1
ATOM 540 N N . GLY A 1 73 ? -14.305 5.777 14.545 1.00 98.44 73 GLY A N 1
ATOM 541 C CA . GLY A 1 73 ? -13.600 6.344 13.408 1.00 98.44 73 GLY A CA 1
ATOM 542 C C . GLY A 1 73 ? -12.968 5.286 12.525 1.00 98.44 73 GLY A C 1
ATOM 543 O O . GLY A 1 73 ? -13.216 4.090 12.673 1.00 98.44 73 GLY A O 1
ATOM 544 N N . LEU A 1 74 ? -12.148 5.750 11.596 1.00 98.75 74 LEU A N 1
ATOM 545 C CA . LEU A 1 74 ? -11.347 4.938 10.703 1.00 98.75 74 LEU A CA 1
ATOM 546 C C . LEU A 1 74 ? -9.870 5.103 11.056 1.00 98.75 74 LEU A C 1
ATOM 548 O O . LEU A 1 74 ? -9.422 6.198 11.404 1.00 98.75 74 LEU A O 1
ATOM 552 N N . LEU A 1 75 ? -9.109 4.023 10.916 1.00 98.69 75 LEU A N 1
ATOM 553 C CA . LEU A 1 75 ? -7.654 4.070 10.861 1.00 98.69 75 LEU A CA 1
ATOM 554 C C . LEU A 1 75 ? -7.211 3.750 9.437 1.00 98.69 75 LEU A C 1
ATOM 556 O O . LEU A 1 75 ? -7.530 2.679 8.920 1.00 98.69 75 LEU A O 1
ATOM 560 N N . ALA A 1 76 ? -6.462 4.667 8.831 1.00 98.94 76 ALA A N 1
ATOM 561 C CA . ALA A 1 76 ? -5.659 4.381 7.649 1.00 98.94 76 ALA A CA 1
ATOM 562 C C . ALA A 1 76 ? -4.234 4.062 8.114 1.00 98.94 76 ALA A C 1
ATOM 564 O O . ALA A 1 76 ? -3.653 4.851 8.860 1.00 98.94 76 ALA A O 1
ATOM 565 N N . ILE A 1 77 ? -3.720 2.890 7.739 1.00 98.94 77 ILE A N 1
ATOM 566 C CA . ILE A 1 77 ? -2.477 2.312 8.267 1.00 98.94 77 ILE A CA 1
ATOM 567 C C . ILE A 1 77 ? -1.653 1.755 7.110 1.00 98.94 77 ILE A C 1
ATOM 569 O O . ILE A 1 77 ? -2.161 0.920 6.351 1.00 98.94 77 ILE A O 1
ATOM 573 N N . ASN A 1 78 ? -0.401 2.182 7.007 1.00 98.94 78 ASN A N 1
ATOM 574 C CA . ASN A 1 78 ? 0.565 1.679 6.040 1.00 98.94 78 ASN A CA 1
ATOM 575 C C . ASN A 1 78 ? 1.062 0.269 6.374 1.00 98.94 78 ASN A C 1
ATOM 577 O O . ASN A 1 78 ? 1.070 -0.130 7.536 1.00 98.94 78 ASN A O 1
ATOM 581 N N . HIS A 1 79 ? 1.499 -0.448 5.341 1.00 98.88 79 HIS A N 1
ATOM 582 C CA . HIS A 1 79 ? 2.154 -1.757 5.390 1.00 98.88 79 HIS A CA 1
ATOM 583 C C . HIS A 1 79 ? 3.372 -1.677 4.478 1.00 98.88 79 HIS A C 1
ATOM 585 O O . HIS A 1 79 ? 3.219 -1.617 3.252 1.00 98.88 79 HIS A O 1
ATOM 591 N N . GLU A 1 80 ? 4.550 -1.568 5.081 1.00 98.75 80 GLU A N 1
ATOM 592 C CA . GLU A 1 80 ? 5.731 -1.047 4.396 1.00 98.75 80 GLU A CA 1
ATOM 593 C C . GLU A 1 80 ? 6.408 -2.104 3.518 1.00 98.75 80 GLU A C 1
ATOM 595 O O . GLU A 1 80 ? 6.455 -1.947 2.301 1.00 98.75 80 GLU A O 1
ATOM 600 N N . TYR A 1 81 ? 6.853 -3.203 4.126 1.00 98.62 81 TYR A N 1
ATOM 601 C CA . TYR A 1 81 ? 7.599 -4.286 3.480 1.00 98.62 81 TYR A CA 1
ATOM 602 C C . TYR A 1 81 ? 7.064 -5.663 3.900 1.00 98.62 81 TYR A C 1
ATOM 604 O O . TYR A 1 81 ? 6.010 -5.768 4.530 1.00 98.62 81 TYR A O 1
ATOM 612 N N . ILE A 1 82 ? 7.764 -6.740 3.529 1.00 98.19 82 ILE A N 1
ATOM 613 C CA . ILE A 1 82 ? 7.415 -8.127 3.876 1.00 98.19 82 ILE A CA 1
ATOM 614 C C . ILE A 1 82 ? 8.604 -8.867 4.493 1.00 98.19 82 ILE A C 1
ATOM 616 O O . ILE A 1 82 ? 9.756 -8.549 4.211 1.00 98.19 82 ILE A O 1
ATOM 620 N N . ASP A 1 83 ? 8.307 -9.909 5.266 1.00 97.94 83 ASP A N 1
ATOM 621 C CA . ASP A 1 83 ? 9.274 -10.926 5.685 1.00 97.94 83 ASP A CA 1
ATOM 622 C C . ASP A 1 83 ? 8.893 -12.255 5.021 1.00 97.94 83 ASP A C 1
ATOM 624 O O . ASP A 1 83 ? 7.857 -12.854 5.333 1.00 97.94 83 ASP A O 1
ATOM 628 N N . ASN A 1 84 ? 9.720 -12.718 4.083 1.00 97.56 84 ASN A N 1
ATOM 629 C CA . ASN A 1 84 ? 9.448 -13.927 3.307 1.00 97.56 84 ASN A CA 1
ATOM 630 C C . ASN A 1 84 ? 9.397 -15.189 4.175 1.00 97.56 84 ASN A C 1
ATOM 632 O O . ASN A 1 84 ? 8.604 -16.089 3.887 1.00 97.56 84 ASN A O 1
ATOM 636 N N . GLY A 1 85 ? 10.206 -15.249 5.238 1.00 97.31 85 GLY A N 1
ATOM 637 C CA . GLY A 1 85 ? 10.262 -16.382 6.162 1.00 97.31 85 GLY A CA 1
ATOM 638 C C . GLY A 1 85 ? 8.980 -16.548 6.975 1.00 97.31 85 GLY A C 1
ATOM 639 O O . GLY A 1 85 ? 8.677 -17.652 7.425 1.00 97.31 85 GLY A O 1
ATOM 640 N N . LEU A 1 86 ? 8.206 -15.470 7.123 1.00 97.81 86 LEU A N 1
ATOM 641 C CA . LEU A 1 86 ? 6.885 -15.489 7.748 1.00 97.81 86 LEU A CA 1
ATOM 642 C C . LEU A 1 86 ? 5.756 -15.602 6.712 1.00 97.81 86 LEU A C 1
ATOM 644 O O . LEU A 1 86 ? 4.776 -16.317 6.934 1.00 97.81 86 LEU A O 1
ATOM 648 N N . LEU A 1 87 ? 5.868 -14.904 5.578 1.00 98.31 87 LEU A N 1
ATOM 649 C CA . LEU A 1 87 ? 4.795 -14.799 4.587 1.00 98.31 87 LEU A CA 1
ATOM 650 C C . LEU A 1 87 ? 4.579 -16.090 3.783 1.00 98.31 87 LEU A C 1
ATOM 652 O O . LEU A 1 87 ? 3.444 -16.384 3.380 1.00 98.31 87 LEU A O 1
ATOM 656 N N . PHE A 1 88 ? 5.642 -16.857 3.533 1.00 98.19 88 PHE A N 1
ATOM 657 C CA . PHE A 1 88 ? 5.613 -18.051 2.691 1.00 98.19 88 PHE A CA 1
ATOM 658 C C . PHE A 1 88 ? 5.997 -19.306 3.473 1.00 98.19 88 PHE A C 1
ATOM 660 O O . PHE A 1 88 ? 6.977 -19.317 4.209 1.00 98.19 88 PHE A O 1
ATOM 667 N N . LYS A 1 89 ? 5.274 -20.408 3.231 1.00 97.25 89 LYS A N 1
ATOM 668 C CA . LYS A 1 89 ? 5.530 -21.719 3.862 1.00 97.25 89 LYS A CA 1
ATOM 669 C C . LYS A 1 89 ? 6.981 -22.190 3.760 1.00 97.25 89 LYS A C 1
ATOM 671 O O . LYS A 1 89 ? 7.474 -22.876 4.647 1.00 97.25 89 LYS A O 1
ATOM 676 N N . ASP A 1 90 ? 7.613 -21.898 2.633 1.00 96.88 90 ASP A N 1
ATOM 677 C CA . ASP A 1 90 ? 8.952 -22.339 2.255 1.00 96.88 90 ASP A CA 1
ATOM 678 C C . ASP A 1 90 ? 9.912 -21.156 2.036 1.00 96.88 90 ASP A C 1
ATOM 680 O O . ASP A 1 90 ? 10.913 -21.300 1.333 1.00 96.88 90 ASP A O 1
ATOM 684 N N . GLY A 1 91 ? 9.610 -19.991 2.627 1.00 96.50 91 GLY A N 1
ATOM 685 C CA . GLY A 1 91 ? 10.441 -18.790 2.523 1.00 96.50 91 GLY A CA 1
ATOM 686 C C . GLY A 1 91 ? 10.729 -18.414 1.068 1.00 96.50 91 GLY A C 1
ATOM 687 O O . GLY A 1 91 ? 9.810 -18.290 0.254 1.00 96.50 91 GLY A O 1
ATOM 688 N N . ASP A 1 92 ? 12.012 -18.301 0.726 1.00 96.06 92 ASP A N 1
ATOM 689 C CA . ASP A 1 92 ? 12.487 -17.883 -0.603 1.00 96.06 92 ASP A CA 1
ATOM 690 C C . ASP A 1 92 ? 12.561 -19.013 -1.645 1.00 96.06 92 ASP A C 1
ATOM 692 O O . ASP A 1 92 ? 12.815 -18.765 -2.831 1.00 96.06 92 ASP A O 1
ATOM 696 N N . ALA A 1 93 ? 12.354 -20.271 -1.238 1.00 96.31 93 ALA A N 1
ATOM 697 C CA . ALA A 1 93 ? 12.385 -21.406 -2.159 1.00 96.31 93 ALA A CA 1
ATOM 698 C C . ALA A 1 93 ? 11.237 -21.324 -3.182 1.00 96.31 93 ALA A C 1
ATOM 700 O O . ALA A 1 93 ? 10.219 -20.695 -2.927 1.00 96.31 93 ALA A O 1
ATOM 701 N N . ASN A 1 94 ? 11.363 -21.967 -4.348 1.00 95.56 94 ASN A N 1
ATOM 702 C CA . ASN A 1 94 ? 10.271 -22.083 -5.335 1.00 95.56 94 ASN A CA 1
ATOM 703 C C . ASN A 1 94 ? 9.582 -20.745 -5.689 1.00 95.56 94 ASN A C 1
ATOM 705 O O . ASN A 1 94 ? 8.351 -20.645 -5.699 1.00 95.56 94 ASN A O 1
ATOM 709 N N . TRP A 1 95 ? 10.379 -19.701 -5.941 1.00 97.06 95 TRP A N 1
ATOM 710 C CA . TRP A 1 95 ? 9.856 -18.375 -6.272 1.00 97.06 95 TRP A CA 1
ATOM 711 C C . TRP A 1 95 ? 8.922 -18.418 -7.488 1.00 97.06 95 TRP A C 1
ATOM 713 O O . TRP A 1 95 ? 9.178 -19.129 -8.460 1.00 97.06 95 TRP A O 1
ATOM 723 N N . SER A 1 96 ? 7.811 -17.685 -7.425 1.00 97.88 96 SER A N 1
ATOM 724 C CA . SER A 1 96 ? 6.757 -17.730 -8.442 1.00 97.88 96 SER A CA 1
ATOM 725 C C . SER A 1 96 ? 6.004 -16.405 -8.533 1.00 97.88 96 SER A C 1
ATOM 727 O O . SER A 1 96 ? 6.057 -15.582 -7.620 1.00 97.88 96 SER A O 1
ATOM 729 N N . ALA A 1 97 ? 5.257 -16.220 -9.625 1.00 98.38 97 ALA A N 1
ATOM 730 C CA . ALA A 1 97 ? 4.379 -15.064 -9.795 1.00 98.38 97 ALA A CA 1
ATOM 731 C C . ALA A 1 97 ? 3.325 -14.955 -8.677 1.00 98.38 97 ALA A C 1
ATOM 733 O O . ALA A 1 97 ? 3.008 -13.852 -8.247 1.00 98.38 97 ALA A O 1
ATOM 734 N N . ASP A 1 98 ? 2.829 -16.088 -8.167 1.00 98.50 98 ASP A N 1
ATOM 735 C CA . ASP A 1 98 ? 1.878 -16.109 -7.051 1.00 98.50 98 ASP A CA 1
ATOM 736 C C . ASP A 1 98 ? 2.518 -15.598 -5.751 1.00 98.50 98 ASP A C 1
ATOM 738 O O . ASP A 1 98 ? 1.947 -14.743 -5.077 1.00 98.50 98 ASP A O 1
ATOM 742 N N . LYS A 1 99 ? 3.758 -16.018 -5.446 1.00 98.31 99 LYS A N 1
ATOM 743 C CA . LYS A 1 99 ? 4.511 -15.474 -4.303 1.00 98.31 99 LYS A CA 1
ATOM 744 C C . LYS A 1 99 ? 4.732 -13.972 -4.424 1.00 98.31 99 LYS A C 1
ATOM 746 O O . LYS A 1 99 ? 4.463 -13.242 -3.471 1.00 98.31 99 LYS A O 1
ATOM 751 N N . ALA A 1 100 ? 5.170 -13.510 -5.595 1.00 98.56 100 ALA A N 1
ATOM 752 C CA . ALA A 1 100 ? 5.347 -12.086 -5.853 1.00 98.56 100 ALA A CA 1
ATOM 753 C C . ALA A 1 100 ? 4.034 -11.315 -5.635 1.00 98.56 100 ALA A C 1
ATOM 755 O O . ALA A 1 100 ? 4.019 -10.329 -4.899 1.00 98.56 100 ALA A O 1
ATOM 756 N N . LEU A 1 101 ? 2.914 -11.807 -6.174 1.00 98.81 101 LEU A N 1
ATOM 757 C CA . LEU A 1 101 ? 1.602 -11.177 -6.013 1.00 98.81 101 LEU A CA 1
ATOM 758 C C . LEU A 1 101 ? 1.110 -11.191 -4.557 1.00 98.81 101 LEU A C 1
ATOM 760 O O . LEU A 1 101 ? 0.545 -10.202 -4.090 1.00 98.81 101 LEU A O 1
ATOM 764 N N . LYS A 1 102 ? 1.349 -12.267 -3.801 1.00 98.81 102 LYS A N 1
ATOM 765 C CA . LYS A 1 102 ? 1.042 -12.308 -2.364 1.00 98.81 102 LYS A CA 1
ATOM 766 C C . LYS A 1 102 ? 1.871 -11.286 -1.584 1.00 98.81 102 LYS A C 1
ATOM 768 O O . LYS A 1 102 ? 1.308 -10.589 -0.742 1.00 98.81 102 LYS A O 1
ATOM 773 N N . GLY A 1 103 ? 3.162 -11.150 -1.897 1.00 98.56 103 GLY A N 1
ATOM 774 C CA . GLY A 1 103 ? 4.037 -10.111 -1.341 1.00 98.56 103 GLY A CA 1
ATOM 775 C C . GLY A 1 103 ? 3.537 -8.700 -1.652 1.00 98.56 103 GLY A C 1
ATOM 776 O O . GLY A 1 103 ? 3.396 -7.872 -0.757 1.00 98.56 103 GLY A O 1
ATOM 777 N N . GLN A 1 104 ? 3.150 -8.449 -2.901 1.00 98.81 104 GLN A N 1
ATOM 778 C CA . GLN A 1 104 ? 2.508 -7.201 -3.326 1.00 98.81 104 GLN A CA 1
ATOM 779 C C . GLN A 1 104 ? 1.193 -6.937 -2.565 1.00 98.81 104 GLN A C 1
ATOM 781 O O . GLN A 1 104 ? 0.903 -5.811 -2.163 1.00 98.81 104 GLN A O 1
ATOM 786 N N . ASN A 1 105 ? 0.388 -7.969 -2.309 1.00 98.88 105 ASN A N 1
ATOM 787 C CA . ASN A 1 105 ? -0.841 -7.847 -1.523 1.00 98.88 105 ASN A CA 1
ATOM 788 C C . ASN A 1 105 ? -0.592 -7.682 -0.017 1.00 98.88 105 ASN A C 1
ATOM 790 O O . ASN A 1 105 ? -1.525 -7.328 0.707 1.00 98.88 105 ASN A O 1
ATOM 794 N N . ALA A 1 106 ? 0.623 -7.921 0.474 1.00 98.75 106 ALA A N 1
ATOM 795 C CA . ALA A 1 106 ? 1.004 -7.695 1.865 1.00 98.75 106 ALA A CA 1
ATOM 796 C C . ALA A 1 106 ? 1.520 -6.266 2.128 1.00 98.75 106 ALA A C 1
ATOM 798 O O . ALA A 1 106 ? 1.602 -5.881 3.288 1.00 98.75 106 ALA A O 1
ATOM 799 N N . MET A 1 107 ? 1.774 -5.465 1.089 1.00 98.88 107 MET A N 1
ATOM 800 C CA . MET A 1 107 ? 2.137 -4.044 1.194 1.00 98.88 107 MET A CA 1
ATOM 801 C C . MET A 1 107 ? 0.954 -3.105 0.920 1.00 98.88 107 MET A C 1
ATOM 803 O O . MET A 1 107 ? -0.138 -3.534 0.520 1.00 98.88 107 MET A O 1
ATOM 807 N N . GLY A 1 108 ? 1.168 -1.806 1.128 1.00 98.81 108 GLY A N 1
ATOM 808 C CA . GLY A 1 108 ? 0.222 -0.752 0.781 1.00 98.81 108 GLY A CA 1
ATOM 809 C C . GLY A 1 108 ? -0.449 -0.142 2.005 1.00 98.81 108 GLY A C 1
ATOM 810 O O . GLY A 1 108 ? 0.212 0.245 2.961 1.00 98.81 108 GLY A O 1
ATOM 811 N N . VAL A 1 109 ? -1.780 -0.047 1.990 1.00 99.00 109 VAL A N 1
ATOM 812 C CA . VAL A 1 109 ? -2.574 0.576 3.062 1.00 99.00 109 VAL A CA 1
ATOM 813 C C . VAL A 1 109 ? -3.778 -0.298 3.420 1.00 99.00 109 VAL A C 1
ATOM 815 O O . VAL A 1 109 ? -4.409 -0.915 2.557 1.00 99.00 109 VAL A O 1
ATOM 818 N N . SER A 1 110 ? -4.109 -0.347 4.708 1.00 98.94 110 SER A N 1
ATOM 819 C CA . SER A 1 110 ? -5.417 -0.784 5.206 1.00 98.94 110 SER A CA 1
ATOM 820 C C . SER A 1 110 ? -6.210 0.430 5.672 1.00 98.94 110 SER A C 1
ATOM 822 O O . SER A 1 110 ? -5.678 1.246 6.419 1.00 98.94 110 SER A O 1
ATOM 824 N N . VAL A 1 111 ? -7.484 0.510 5.295 1.00 98.94 111 VAL A N 1
ATOM 825 C CA . VAL A 1 111 ? -8.475 1.361 5.965 1.00 98.94 111 VAL A CA 1
ATOM 826 C C . VAL A 1 111 ? -9.403 0.441 6.745 1.00 98.94 111 VAL A C 1
ATOM 828 O O . VAL A 1 111 ? -10.027 -0.442 6.154 1.00 98.94 111 VAL A O 1
ATOM 831 N N . ILE A 1 112 ? -9.460 0.617 8.064 1.00 98.88 112 ILE A N 1
ATOM 832 C CA . ILE A 1 112 ? -10.314 -0.165 8.966 1.00 98.88 112 ILE A CA 1
ATOM 833 C C . ILE A 1 112 ? -11.225 0.752 9.770 1.00 98.88 112 ILE A C 1
ATOM 835 O O . ILE A 1 112 ? -10.812 1.832 10.182 1.00 98.88 112 ILE A O 1
ATOM 839 N N . GLU A 1 113 ? -12.447 0.306 10.042 1.00 98.75 113 GLU A N 1
ATOM 840 C CA . GLU A 1 113 ? -13.334 0.977 10.989 1.00 98.75 113 GLU A CA 1
ATOM 841 C C . GLU A 1 113 ? -13.077 0.464 12.405 1.00 98.75 113 GLU A C 1
ATOM 843 O O . GLU A 1 113 ? -12.922 -0.735 12.640 1.00 98.75 113 GLU A O 1
ATOM 848 N N . VAL A 1 114 ? -13.031 1.385 13.358 1.00 98.38 114 VAL A N 1
ATOM 849 C CA . VAL A 1 114 ? -12.657 1.133 14.744 1.00 98.38 114 VAL A CA 1
ATOM 850 C C . VAL A 1 114 ? -13.619 1.862 15.664 1.00 98.38 114 VAL A C 1
ATOM 852 O O . VAL A 1 114 ? -13.898 3.048 15.479 1.00 98.38 114 VAL A O 1
ATOM 855 N N . LYS A 1 115 ? -14.108 1.170 16.692 1.00 97.94 115 LYS A N 1
ATOM 856 C CA . LYS A 1 115 ? -14.967 1.777 17.711 1.00 97.94 115 LYS A CA 1
ATOM 857 C C . LYS A 1 115 ? -14.613 1.307 19.111 1.00 97.94 115 LYS A C 1
ATOM 859 O O . LYS A 1 115 ? -14.153 0.184 19.329 1.00 97.94 115 LYS A O 1
ATOM 864 N N . LYS A 1 116 ? -14.869 2.180 20.069 1.00 97.38 116 LYS A N 1
ATOM 865 C CA . LYS A 1 116 ? -14.757 1.909 21.487 1.00 97.38 116 LYS A CA 1
ATOM 866 C C . LYS A 1 116 ? -15.993 1.159 21.952 1.00 97.38 116 LYS A C 1
ATOM 868 O O . LYS A 1 116 ? -17.126 1.473 21.593 1.00 97.38 116 LYS A O 1
ATOM 873 N N . VAL A 1 117 ? -15.751 0.162 22.779 1.00 95.75 117 VAL A N 1
ATOM 874 C CA . VAL A 1 117 ? -16.747 -0.702 23.407 1.00 95.75 117 VAL A CA 1
ATOM 875 C C . VAL A 1 117 ? -16.465 -0.760 24.911 1.00 95.75 117 VAL A C 1
ATOM 877 O O . VAL A 1 117 ? -15.377 -0.369 25.339 1.00 95.75 117 VAL A O 1
ATOM 880 N N . PRO A 1 118 ? -17.392 -1.247 25.759 1.00 94.44 118 PRO A N 1
ATOM 881 C CA . PRO A 1 118 ? -17.202 -1.228 27.214 1.00 94.44 118 PRO A CA 1
ATOM 882 C C . PRO A 1 118 ? -15.896 -1.871 27.714 1.00 94.44 118 PRO A C 1
ATOM 884 O O . PRO A 1 118 ? -15.393 -1.491 28.766 1.00 94.44 118 PRO A O 1
ATOM 887 N N . LEU A 1 119 ? -15.333 -2.826 26.961 1.00 88.38 119 LEU A N 1
ATOM 888 C CA . LEU A 1 119 ? -14.106 -3.554 27.311 1.00 88.38 119 LEU A CA 1
ATOM 889 C C . LEU A 1 119 ? -12.843 -3.068 26.573 1.00 88.38 119 LEU A C 1
ATOM 891 O O . LEU A 1 119 ? -11.792 -3.704 26.686 1.00 88.38 119 LEU A O 1
ATOM 895 N N . GLY A 1 120 ? -12.914 -1.955 25.837 1.00 93.00 120 GLY A N 1
ATOM 896 C CA . GLY A 1 120 ? -11.775 -1.379 25.122 1.00 93.00 120 GLY A CA 1
ATOM 897 C C . GLY A 1 120 ? -12.137 -0.941 23.710 1.00 93.00 120 GLY A C 1
ATOM 898 O O . GLY A 1 120 ? -13.057 -0.157 23.517 1.00 93.00 120 GLY A O 1
ATOM 899 N N . TRP A 1 121 ? -11.39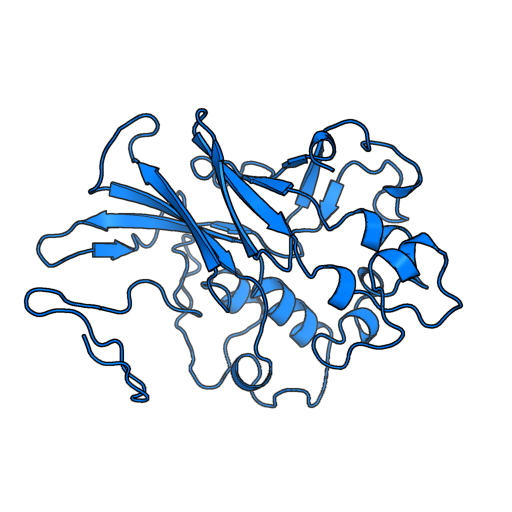6 -1.438 22.730 1.00 95.81 121 TRP A N 1
ATOM 900 C CA . TRP A 1 121 ? -11.527 -1.073 21.325 1.00 95.81 121 TRP A CA 1
ATOM 901 C C . TRP A 1 121 ? -11.722 -2.321 20.476 1.00 95.81 121 TRP A C 1
ATOM 903 O O . TRP A 1 121 ? -11.119 -3.356 20.764 1.00 95.81 121 TRP A O 1
ATOM 913 N N . GLU A 1 122 ? -12.515 -2.219 19.415 1.00 97.12 122 GLU A N 1
ATOM 914 C CA . GLU A 1 122 ? -12.661 -3.279 18.420 1.00 97.12 122 GLU A CA 1
ATOM 915 C C . GLU A 1 122 ? -12.562 -2.740 16.993 1.00 97.12 122 GLU A C 1
ATOM 917 O O . GLU A 1 122 ? -12.958 -1.609 16.705 1.00 97.12 122 GLU A O 1
ATOM 922 N N . VAL A 1 123 ? -12.047 -3.584 16.097 1.00 98.19 123 VAL A N 1
ATOM 923 C CA . VAL A 1 123 ? -12.154 -3.383 14.650 1.00 98.19 123 VAL A CA 1
ATOM 924 C C . VAL A 1 123 ? -13.533 -3.870 14.208 1.00 98.19 123 VAL A C 1
ATOM 926 O O . VAL A 1 123 ? -13.895 -5.023 14.460 1.00 98.19 123 VAL A O 1
ATOM 929 N N . VAL A 1 124 ? -14.299 -3.010 13.545 1.00 98.38 124 VAL A N 1
ATOM 930 C CA . VAL A 1 124 ? -15.650 -3.313 13.064 1.00 98.38 124 VAL A CA 1
ATOM 931 C C . VAL A 1 124 ? -15.562 -4.182 11.812 1.00 98.38 124 VAL A C 1
ATOM 933 O O . VAL A 1 124 ? -14.968 -3.797 10.806 1.00 98.38 124 VAL A O 1
ATOM 936 N N . ARG A 1 125 ? -16.151 -5.381 11.876 1.00 97.50 125 ARG A N 1
ATOM 937 C CA . ARG A 1 125 ? -16.158 -6.356 10.778 1.00 97.50 125 ARG A CA 1
ATOM 938 C C . ARG A 1 125 ? -17.544 -7.010 10.652 1.00 97.50 125 ARG A C 1
ATOM 940 O O . ARG A 1 125 ? -18.025 -7.551 11.646 1.00 97.50 125 ARG A O 1
ATOM 947 N N . PRO A 1 126 ? -18.158 -7.038 9.456 1.00 98.31 126 PRO A N 1
ATOM 948 C CA . PRO A 1 126 ? -17.749 -6.293 8.267 1.00 98.31 126 PRO A CA 1
ATOM 949 C C . PRO A 1 126 ? -17.924 -4.776 8.463 1.00 98.31 126 PRO A C 1
ATOM 951 O O . PRO A 1 126 ? -18.728 -4.349 9.289 1.00 98.31 126 PRO A O 1
ATOM 954 N N . SER A 1 127 ? -17.199 -3.975 7.686 1.00 98.50 127 SER A N 1
ATOM 955 C CA . SER A 1 127 ? -17.371 -2.520 7.608 1.00 98.50 127 SER A CA 1
ATOM 956 C C . SER A 1 127 ? -17.539 -2.095 6.154 1.00 98.50 127 SER A C 1
ATOM 958 O O . SER A 1 127 ? -16.867 -2.620 5.265 1.00 98.50 127 SER A O 1
ATOM 960 N N . SER A 1 128 ? -18.417 -1.119 5.908 1.00 98.19 128 SER A N 1
ATOM 961 C CA . SER A 1 128 ? -18.554 -0.499 4.587 1.00 98.19 128 SER A CA 1
ATOM 962 C C . SER A 1 128 ? -17.341 0.342 4.201 1.00 98.19 128 SER A C 1
ATOM 964 O O . SER A 1 128 ? -17.174 0.614 3.024 1.00 98.19 128 SER A O 1
ATOM 966 N N . PHE A 1 129 ? -16.500 0.745 5.157 1.00 98.69 129 PHE A N 1
ATOM 967 C CA . PHE A 1 129 ? -15.283 1.524 4.907 1.00 98.69 129 PHE A CA 1
ATOM 968 C C . PHE A 1 129 ? -14.033 0.649 4.751 1.00 98.69 129 PHE A C 1
ATOM 970 O O . PHE A 1 129 ? -12.983 1.145 4.348 1.00 98.69 129 PHE A O 1
ATOM 977 N N . ALA A 1 130 ? -14.125 -0.646 5.082 1.00 98.75 130 ALA A N 1
ATOM 978 C CA . ALA A 1 130 ? -12.982 -1.547 5.054 1.00 98.75 130 ALA A CA 1
ATOM 979 C C . ALA A 1 130 ? -12.385 -1.651 3.647 1.00 98.75 130 ALA A C 1
ATOM 981 O O . ALA A 1 130 ? -13.081 -1.983 2.684 1.00 98.75 130 ALA A O 1
ATOM 982 N N . ARG A 1 131 ? -11.076 -1.415 3.536 1.00 98.81 131 ARG A N 1
ATOM 983 C CA . ARG A 1 131 ? -10.386 -1.397 2.246 1.00 98.81 131 ARG A CA 1
ATOM 984 C C . ARG A 1 131 ? -8.927 -1.811 2.369 1.00 98.81 131 ARG A C 1
ATOM 986 O O . ARG A 1 131 ? -8.222 -1.362 3.269 1.00 98.81 131 ARG A O 1
ATOM 993 N N . ARG A 1 132 ? -8.458 -2.591 1.394 1.00 98.75 132 ARG A N 1
ATOM 994 C CA . ARG A 1 132 ? -7.033 -2.762 1.100 1.00 98.75 132 ARG A CA 1
ATOM 995 C C . ARG A 1 132 ? -6.665 -2.002 -0.166 1.00 98.75 132 ARG A C 1
ATOM 997 O O . ARG A 1 132 ? -7.395 -2.028 -1.155 1.00 98.75 132 ARG A O 1
ATOM 1004 N N . ILE A 1 133 ? -5.541 -1.306 -0.099 1.00 98.94 133 ILE A N 1
ATOM 1005 C CA . ILE A 1 133 ? -4.878 -0.641 -1.218 1.00 98.94 133 ILE A CA 1
ATOM 1006 C C . ILE A 1 133 ? -3.506 -1.298 -1.303 1.00 98.94 133 ILE A C 1
ATOM 1008 O O . ILE A 1 133 ? -2.816 -1.377 -0.294 1.00 98.94 133 ILE A O 1
ATOM 1012 N N . THR A 1 134 ? -3.148 -1.826 -2.466 1.00 98.81 134 THR A N 1
ATOM 1013 C CA . THR A 1 134 ? -1.966 -2.684 -2.664 1.00 98.81 134 THR A CA 1
ATOM 1014 C C . THR A 1 134 ? -1.114 -2.189 -3.829 1.00 98.81 134 THR A C 1
ATOM 1016 O O . THR A 1 134 ? -1.498 -1.249 -4.536 1.00 98.81 134 THR A O 1
ATOM 1019 N N . VAL A 1 135 ? -0.006 -2.883 -4.108 1.00 98.69 135 VAL A N 1
ATOM 1020 C CA . VAL A 1 135 ? 0.884 -2.613 -5.255 1.00 98.69 135 VAL A CA 1
ATOM 1021 C C . VAL A 1 135 ? 0.197 -2.822 -6.617 1.00 98.69 135 VAL A C 1
ATOM 1023 O O . VAL A 1 135 ? 0.756 -2.478 -7.653 1.00 98.69 135 VAL A O 1
ATOM 1026 N N . ASN A 1 136 ? -1.048 -3.306 -6.644 1.00 98.50 136 ASN A N 1
ATOM 1027 C CA . ASN A 1 136 ? -1.837 -3.467 -7.871 1.00 98.50 136 ASN A CA 1
ATOM 1028 C C . ASN A 1 136 ? -3.135 -2.646 -7.894 1.00 98.50 136 ASN A C 1
ATOM 1030 O O . ASN A 1 136 ? -3.923 -2.767 -8.829 1.00 98.50 136 ASN A O 1
ATOM 1034 N N . THR A 1 137 ? -3.390 -1.801 -6.889 1.00 98.81 137 THR A N 1
ATOM 1035 C CA . THR A 1 137 ? -4.577 -0.930 -6.890 1.00 98.81 137 THR A CA 1
ATOM 1036 C C . THR A 1 137 ? -4.402 0.212 -7.894 1.00 98.81 137 THR A C 1
ATOM 1038 O O . THR A 1 137 ? -3.437 0.956 -7.762 1.00 98.81 137 THR A O 1
ATOM 1041 N N . PRO A 1 138 ? -5.307 0.423 -8.865 1.00 98.62 138 PRO A N 1
ATOM 1042 C CA . PRO A 1 138 ? -5.183 1.532 -9.809 1.00 98.62 138 PRO A CA 1
ATOM 1043 C C . PRO A 1 138 ? -5.219 2.893 -9.107 1.00 98.62 138 PRO A C 1
ATOM 1045 O O . PRO A 1 138 ? -6.070 3.135 -8.249 1.00 98.62 138 PRO A O 1
ATOM 1048 N N . MET A 1 139 ? -4.320 3.790 -9.500 1.00 98.81 139 MET A N 1
ATOM 1049 C CA . MET A 1 139 ? -4.173 5.139 -8.954 1.00 98.81 139 MET A CA 1
ATOM 1050 C C . MET A 1 139 ? -4.064 6.154 -10.080 1.00 98.81 139 MET A C 1
ATOM 1052 O O . MET A 1 139 ? -3.477 5.869 -11.121 1.00 98.81 139 MET A O 1
ATOM 1056 N N . LYS A 1 140 ? -4.598 7.355 -9.865 1.00 98.31 140 LYS A N 1
ATOM 1057 C CA . LYS A 1 140 ? -4.430 8.472 -10.801 1.00 98.31 140 LYS A CA 1
ATOM 1058 C C . LYS A 1 140 ? -3.147 9.230 -10.502 1.00 98.31 140 LYS A C 1
ATOM 1060 O O . LYS A 1 140 ? -2.773 9.382 -9.341 1.00 98.31 140 LYS A O 1
ATOM 1065 N N . ILE A 1 141 ? -2.533 9.777 -11.540 1.00 98.19 141 ILE A N 1
ATOM 1066 C CA . ILE A 1 141 ? -1.465 10.768 -11.398 1.00 98.19 141 ILE A CA 1
ATOM 1067 C C . ILE A 1 141 ? -2.089 12.162 -11.345 1.00 98.19 141 ILE A C 1
ATOM 1069 O O . ILE A 1 141 ? -2.982 12.488 -12.131 1.00 98.19 141 ILE A O 1
ATOM 1073 N N . THR A 1 142 ? -1.622 13.003 -10.431 1.00 98.06 142 THR A N 1
ATOM 1074 C CA . THR A 1 142 ? -1.986 14.420 -10.364 1.00 98.06 142 THR A CA 1
ATOM 1075 C C . THR A 1 142 ? -0.742 15.282 -10.228 1.00 98.06 142 THR A C 1
ATOM 1077 O O . THR A 1 142 ? 0.212 14.908 -9.557 1.00 98.06 142 THR A O 1
ATOM 1080 N N . GLY A 1 143 ? -0.764 16.473 -10.829 1.00 98.12 143 GLY A N 1
ATOM 1081 C CA . GLY A 1 143 ? 0.350 17.420 -10.767 1.00 98.12 143 GLY A CA 1
ATOM 1082 C C . GLY A 1 143 ? 1.199 17.476 -12.046 1.00 98.12 143 GLY A C 1
ATOM 1083 O O . GLY A 1 143 ? 0.796 16.942 -13.080 1.00 98.12 143 GLY A O 1
ATOM 1084 N N . PRO A 1 144 ? 2.352 18.173 -12.002 1.00 98.50 144 PRO A N 1
ATOM 1085 C CA . PRO A 1 144 ? 3.109 18.564 -13.196 1.00 98.50 144 PRO A CA 1
ATOM 1086 C C . PRO A 1 144 ? 3.708 17.428 -14.036 1.00 98.50 144 PRO A C 1
ATOM 1088 O O . PRO A 1 144 ? 4.044 17.668 -15.193 1.00 98.50 144 PRO A O 1
ATOM 1091 N N . ALA A 1 145 ? 3.876 16.221 -13.485 1.00 98.25 145 ALA A N 1
ATOM 1092 C CA . ALA A 1 145 ? 4.455 15.093 -14.218 1.00 98.25 145 ALA A CA 1
ATOM 1093 C C . ALA A 1 145 ? 3.400 14.242 -14.949 1.00 98.25 145 ALA A C 1
ATOM 1095 O O . ALA A 1 145 ? 3.763 13.334 -15.695 1.00 98.25 145 ALA A O 1
ATOM 1096 N N . LEU A 1 146 ? 2.105 14.547 -14.797 1.00 98.25 146 LEU A N 1
ATOM 1097 C CA . LEU A 1 146 ? 1.041 13.930 -15.592 1.00 98.25 146 LEU A CA 1
ATOM 1098 C C . LEU A 1 146 ? 1.337 14.092 -17.097 1.00 98.25 146 LEU A C 1
ATOM 1100 O O . LEU A 1 146 ? 1.674 15.185 -17.552 1.00 98.25 146 LEU A O 1
ATOM 1104 N N . HIS A 1 147 ? 1.219 13.004 -17.863 1.00 97.69 147 HIS A N 1
ATOM 1105 C CA . HIS A 1 147 ? 1.577 12.918 -19.291 1.00 97.69 147 HIS A CA 1
ATOM 1106 C C . HIS A 1 147 ? 3.050 13.124 -19.654 1.00 97.69 147 HIS A C 1
ATOM 1108 O O . HIS A 1 147 ? 3.387 13.077 -20.841 1.00 97.69 147 HIS A O 1
ATOM 1114 N N . ASN A 1 148 ? 3.943 13.321 -18.682 1.00 98.25 148 ASN A N 1
ATOM 1115 C CA . ASN A 1 148 ? 5.367 13.404 -18.970 1.00 98.25 148 ASN A CA 1
ATOM 1116 C C . ASN A 1 148 ? 5.837 12.089 -19.630 1.00 98.25 148 ASN A C 1
ATOM 1118 O O . ASN A 1 148 ? 5.470 11.018 -19.143 1.00 98.25 148 ASN A O 1
ATOM 1122 N N . PRO A 1 149 ? 6.659 12.129 -20.697 1.00 98.38 149 PRO A N 1
ATOM 1123 C CA . PRO A 1 149 ? 7.178 10.920 -21.339 1.00 98.38 149 PRO A CA 1
ATOM 1124 C C . PRO A 1 149 ? 7.869 9.933 -20.385 1.00 98.38 149 PRO A C 1
ATOM 1126 O O . PRO A 1 149 ? 7.826 8.732 -20.627 1.00 98.38 149 PRO A O 1
ATOM 1129 N N . LEU A 1 150 ? 8.465 10.411 -19.286 1.00 97.88 150 LEU A N 1
ATOM 1130 C CA . LEU A 1 150 ? 9.080 9.563 -18.258 1.00 97.88 150 LEU A CA 1
ATOM 1131 C C . LEU A 1 150 ? 8.061 8.804 -17.393 1.00 97.88 150 LEU A C 1
ATOM 1133 O O . LEU A 1 150 ? 8.444 7.843 -16.736 1.00 97.88 150 LEU A O 1
ATOM 1137 N N . MET A 1 151 ? 6.783 9.196 -17.411 1.00 98.31 151 MET A N 1
ATOM 1138 C CA . MET A 1 151 ? 5.684 8.526 -16.699 1.00 98.31 151 MET A CA 1
ATOM 1139 C C . MET A 1 151 ? 4.908 7.542 -17.585 1.00 98.31 151 MET A C 1
ATOM 1141 O O . MET A 1 151 ? 3.991 6.878 -17.099 1.00 98.31 151 MET A O 1
ATOM 1145 N N . GLN A 1 152 ? 5.231 7.458 -18.879 1.00 98.62 152 GLN A N 1
ATOM 1146 C CA . GLN A 1 152 ? 4.527 6.612 -19.844 1.00 98.62 152 GLN A CA 1
ATOM 1147 C C . GLN A 1 152 ? 5.164 5.224 -19.917 1.00 98.62 152 GLN A C 1
ATOM 1149 O O . GLN A 1 152 ? 6.385 5.098 -20.015 1.00 98.62 152 GLN A O 1
ATOM 1154 N N . THR A 1 153 ? 4.342 4.181 -19.928 1.00 98.38 153 THR A N 1
ATOM 1155 C CA . THR A 1 153 ? 4.768 2.795 -20.179 1.00 98.38 153 THR A CA 1
ATOM 1156 C C . THR A 1 153 ? 3.992 2.224 -21.364 1.00 98.38 153 THR A C 1
ATOM 1158 O O . THR A 1 153 ? 3.114 2.885 -21.915 1.00 98.38 153 THR A O 1
ATOM 1161 N N . VAL A 1 154 ? 4.308 0.997 -21.787 1.00 96.88 154 VAL A N 1
ATOM 1162 C CA . VAL A 1 154 ? 3.543 0.320 -22.851 1.00 96.88 154 VAL A CA 1
ATOM 1163 C C . VAL A 1 154 ? 2.072 0.145 -22.451 1.00 96.88 154 VAL A C 1
ATOM 1165 O O . VAL A 1 154 ? 1.191 0.362 -23.280 1.00 96.88 154 VAL A O 1
ATOM 1168 N N . ASP A 1 155 ? 1.818 -0.183 -21.181 1.00 95.75 155 ASP A N 1
ATOM 1169 C CA . ASP A 1 155 ? 0.469 -0.431 -20.655 1.00 95.75 155 ASP A CA 1
ATOM 1170 C C . ASP A 1 155 ? -0.266 0.858 -20.243 1.00 95.75 155 ASP A C 1
ATOM 1172 O O . ASP A 1 155 ? -1.492 0.868 -20.130 1.00 95.75 155 ASP A O 1
ATOM 1176 N N . ASP A 1 156 ? 0.461 1.966 -20.066 1.00 98.06 156 ASP A N 1
ATOM 1177 C CA . ASP A 1 156 ? -0.089 3.304 -19.837 1.00 98.06 156 ASP A CA 1
ATOM 1178 C C . ASP A 1 156 ? 0.639 4.348 -20.709 1.00 98.06 156 ASP A C 1
ATOM 1180 O O . ASP A 1 156 ? 1.467 5.127 -20.219 1.00 98.06 156 ASP A O 1
ATOM 1184 N N . PRO A 1 157 ? 0.338 4.393 -22.022 1.00 98.12 157 PRO A N 1
ATOM 1185 C CA . PRO A 1 157 ? 1.030 5.267 -22.971 1.00 98.12 157 PRO A CA 1
ATOM 1186 C C . PRO A 1 157 ? 0.717 6.751 -22.760 1.00 98.12 157 PRO A C 1
ATOM 1188 O O . PRO A 1 157 ? 1.351 7.608 -23.371 1.00 98.12 157 PRO A O 1
ATOM 1191 N N . LYS A 1 158 ? -0.272 7.076 -21.920 1.00 98.06 158 LYS A N 1
ATOM 1192 C CA . LYS A 1 158 ? -0.613 8.456 -21.573 1.00 98.06 158 LYS A CA 1
ATOM 1193 C C . LYS A 1 158 ? -0.014 8.900 -20.245 1.00 98.06 158 LYS A C 1
ATOM 1195 O O . LYS A 1 158 ? -0.053 10.099 -19.979 1.00 98.06 158 LYS A O 1
ATOM 1200 N N . GLY A 1 159 ? 0.529 7.987 -19.436 1.00 97.69 159 GLY A N 1
ATOM 1201 C CA . GLY A 1 159 ? 1.037 8.306 -18.104 1.00 97.69 159 GLY A CA 1
ATOM 1202 C C . GLY A 1 159 ? -0.060 8.925 -17.240 1.00 97.69 159 GLY A C 1
ATOM 1203 O O . GLY A 1 159 ? 0.100 10.053 -16.782 1.00 97.69 159 GLY A O 1
ATOM 1204 N N . GLU A 1 160 ? -1.197 8.240 -17.111 1.00 97.62 160 GLU A N 1
ATOM 1205 C CA . GLU A 1 160 ? -2.396 8.690 -16.387 1.00 97.62 160 GLU A CA 1
ATOM 1206 C C . GLU A 1 160 ? -2.724 7.809 -15.176 1.00 97.62 160 GLU A C 1
ATOM 1208 O O . GLU A 1 160 ? -3.253 8.311 -14.176 1.00 97.62 160 GLU A O 1
ATOM 1213 N N . ILE A 1 161 ? -2.440 6.506 -15.272 1.00 97.94 161 ILE A N 1
ATOM 1214 C CA . ILE A 1 161 ? -2.877 5.491 -14.314 1.00 97.94 161 ILE A CA 1
ATOM 1215 C C . ILE A 1 161 ? -1.699 4.607 -13.923 1.00 97.94 161 ILE A C 1
ATOM 1217 O O . ILE A 1 161 ? -1.144 3.891 -14.752 1.00 97.94 161 ILE A O 1
ATOM 1221 N N . ILE A 1 162 ? -1.363 4.606 -12.635 1.00 98.00 162 ILE A N 1
ATOM 1222 C CA . ILE A 1 162 ? -0.312 3.767 -12.054 1.00 98.00 162 ILE A CA 1
ATOM 1223 C C . ILE A 1 162 ? -0.955 2.632 -11.274 1.00 98.00 162 ILE A C 1
ATOM 1225 O O . ILE A 1 162 ? -1.917 2.846 -10.536 1.00 98.00 162 ILE A O 1
ATOM 1229 N N . LEU A 1 163 ? -0.421 1.422 -11.418 1.00 98.50 163 LEU A N 1
ATOM 1230 C CA . LEU A 1 163 ? -0.812 0.309 -10.567 1.00 98.50 163 LEU A CA 1
ATOM 1231 C C . LEU A 1 163 ? -0.026 0.379 -9.260 1.00 98.50 163 LEU A C 1
ATOM 1233 O O . LEU A 1 163 ? 1.149 0.024 -9.195 1.00 98.50 163 LEU A O 1
ATOM 1237 N N . GLY A 1 164 ? -0.728 0.829 -8.229 1.00 98.31 164 GLY A N 1
ATOM 1238 C CA . GLY A 1 164 ? -0.395 0.612 -6.838 1.00 98.31 164 GLY A CA 1
ATOM 1239 C C . GLY A 1 164 ? 0.531 1.613 -6.179 1.00 98.31 164 GLY A C 1
ATOM 1240 O O . GLY A 1 164 ? 1.023 2.575 -6.769 1.00 98.31 164 GLY A O 1
ATOM 1241 N N . THR A 1 165 ? 0.741 1.323 -4.901 1.00 98.88 165 THR A N 1
ATOM 1242 C CA . THR A 1 165 ? 1.690 1.966 -4.000 1.00 98.88 165 THR A CA 1
ATOM 1243 C C . THR A 1 165 ? 2.377 0.885 -3.172 1.00 98.88 165 THR A C 1
ATOM 1245 O O . THR A 1 165 ? 1.774 -0.168 -2.945 1.00 98.88 165 THR A O 1
ATOM 1248 N N . MET A 1 166 ? 3.637 1.101 -2.806 1.00 98.44 166 MET A N 1
ATOM 1249 C CA . MET A 1 166 ? 4.486 0.116 -2.128 1.00 98.44 166 MET A CA 1
ATOM 1250 C C . MET A 1 166 ? 5.547 0.812 -1.284 1.00 98.44 166 MET A C 1
ATOM 1252 O O . MET A 1 166 ? 5.799 1.999 -1.503 1.00 98.44 166 MET A O 1
ATOM 1256 N N . GLN A 1 167 ? 6.195 0.074 -0.375 1.00 98.56 167 GLN A N 1
ATOM 1257 C CA . GLN A 1 167 ? 7.218 0.637 0.518 1.00 98.56 167 GLN A CA 1
ATOM 1258 C C . GLN A 1 167 ? 6.665 1.864 1.261 1.00 98.56 167 GLN A C 1
ATOM 1260 O O . GLN A 1 167 ? 7.286 2.925 1.326 1.00 98.56 167 GLN A O 1
ATOM 1265 N N . ASN A 1 168 ? 5.414 1.723 1.713 1.00 98.81 168 ASN A N 1
ATOM 1266 C CA . ASN A 1 168 ? 4.631 2.759 2.366 1.00 98.81 168 ASN A CA 1
ATOM 1267 C C . ASN A 1 168 ? 5.139 2.938 3.799 1.00 98.81 168 ASN A C 1
ATOM 1269 O O . ASN A 1 168 ? 4.782 2.146 4.663 1.00 98.81 168 ASN A O 1
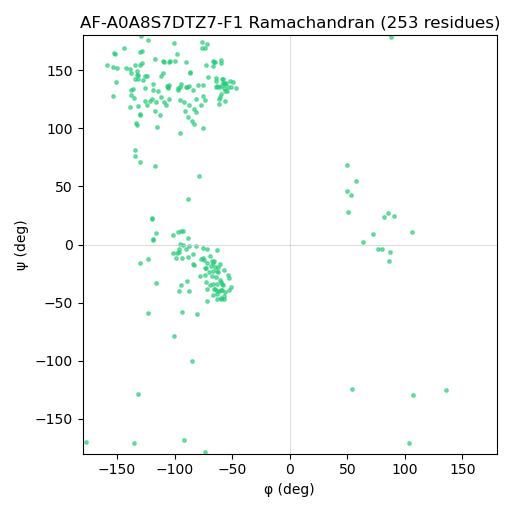ATOM 1273 N N . CYS A 1 169 ? 5.950 3.965 4.034 1.00 98.44 169 CYS A N 1
ATOM 1274 C CA . CYS A 1 169 ? 6.638 4.208 5.303 1.00 98.44 169 CYS A CA 1
ATOM 1275 C C . CYS A 1 169 ? 5.724 4.969 6.284 1.00 98.44 169 CYS A C 1
ATOM 1277 O O . CYS A 1 169 ? 4.777 4.429 6.854 1.00 98.44 169 CYS A O 1
ATOM 1279 N N . ALA A 1 170 ? 5.906 6.283 6.403 1.00 98.12 170 ALA A N 1
ATOM 1280 C CA . ALA A 1 170 ? 5.127 7.141 7.289 1.00 98.12 170 ALA A CA 1
ATOM 1281 C C . ALA A 1 170 ? 3.885 7.752 6.606 1.00 98.12 170 ALA A C 1
ATOM 1283 O O . ALA A 1 170 ? 3.467 7.370 5.508 1.00 98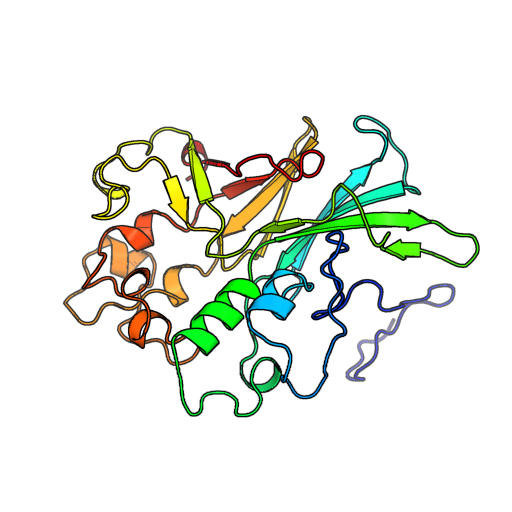.12 170 ALA A O 1
ATOM 1284 N N . ASN A 1 171 ? 3.258 8.726 7.270 1.00 98.81 171 ASN A N 1
ATOM 1285 C CA . ASN A 1 171 ? 1.983 9.273 6.830 1.00 98.81 171 ASN A CA 1
ATOM 1286 C C . ASN A 1 171 ? 1.798 10.777 7.060 1.00 98.81 171 ASN A C 1
ATOM 1288 O O . ASN A 1 171 ? 2.523 11.422 7.814 1.00 98.81 171 ASN A O 1
ATOM 1292 N N . GLY A 1 172 ? 0.733 11.305 6.457 1.00 98.69 172 GLY A N 1
ATOM 1293 C CA . GLY A 1 172 ? 0.166 12.617 6.748 1.00 98.69 172 GLY A CA 1
ATOM 1294 C C . GLY A 1 172 ? -1.357 12.567 6.882 1.00 98.69 172 GLY A C 1
ATOM 1295 O O . GLY A 1 172 ? -2.026 11.699 6.322 1.00 98.69 172 GLY A O 1
ATOM 1296 N N . PHE A 1 173 ? -1.909 13.518 7.629 1.00 98.12 173 PHE A N 1
ATOM 1297 C CA . PHE A 1 173 ? -3.345 13.780 7.715 1.00 98.12 173 PHE A CA 1
ATOM 1298 C C . PHE A 1 173 ? -3.598 15.174 7.151 1.00 98.12 173 PHE A C 1
ATOM 1300 O O . PHE A 1 173 ? -3.010 16.150 7.627 1.00 98.12 173 PHE A O 1
ATOM 1307 N N . THR A 1 174 ? -4.452 15.285 6.138 1.00 98.44 174 THR A N 1
ATOM 1308 C CA . THR A 1 174 ? -4.773 16.591 5.559 1.00 98.44 174 THR A CA 1
ATOM 1309 C C . THR A 1 174 ? -5.917 17.262 6.327 1.00 98.44 174 THR A C 1
ATOM 1311 O O . THR A 1 174 ? -6.848 16.588 6.775 1.00 98.44 174 THR A O 1
ATOM 1314 N N . PRO A 1 175 ? -5.935 18.603 6.437 1.00 96.69 175 PRO A N 1
ATOM 1315 C CA . PRO A 1 175 ? -7.047 19.319 7.068 1.00 96.69 175 PRO A CA 1
ATOM 1316 C C . PRO A 1 175 ? -8.409 19.123 6.381 1.00 96.69 175 PRO A C 1
ATOM 1318 O O . PRO A 1 175 ? -9.438 19.415 6.984 1.00 96.69 175 PRO A O 1
ATOM 1321 N N . TRP A 1 176 ? -8.432 18.642 5.133 1.00 97.25 176 TRP A N 1
ATOM 1322 C CA . TRP A 1 176 ? -9.654 18.307 4.392 1.00 97.25 176 TRP A CA 1
ATOM 1323 C C . TRP A 1 176 ? -10.047 16.824 4.508 1.00 97.25 176 TRP A C 1
ATOM 1325 O O . TRP A 1 176 ? -10.960 16.378 3.817 1.00 97.25 176 TRP A O 1
ATOM 1335 N N . GLY A 1 177 ? -9.413 16.074 5.414 1.00 97.50 177 GLY A N 1
ATOM 1336 C CA . GLY A 1 177 ? -9.867 14.747 5.829 1.00 97.50 177 GLY A CA 1
ATOM 1337 C C . GLY A 1 177 ? -9.395 13.593 4.950 1.00 97.50 177 GLY A C 1
ATOM 1338 O O . GLY A 1 177 ? -10.064 12.566 4.913 1.00 97.50 177 GLY A O 1
ATOM 1339 N N . THR A 1 178 ? -8.257 13.732 4.272 1.00 98.81 178 THR A N 1
ATOM 1340 C CA . THR A 1 178 ? -7.619 12.649 3.509 1.00 98.81 178 THR A CA 1
ATOM 1341 C C . THR A 1 178 ? -6.328 12.178 4.170 1.00 98.81 178 THR A C 1
ATOM 1343 O O . THR A 1 178 ? -5.704 12.878 4.975 1.00 98.81 178 THR A O 1
ATOM 1346 N N . TYR A 1 179 ? -5.939 10.956 3.833 1.00 98.94 179 TYR A N 1
ATOM 1347 C CA . TYR A 1 179 ? -4.712 10.317 4.277 1.00 98.94 179 TYR A CA 1
ATOM 1348 C C . TYR A 1 179 ? -3.624 10.475 3.221 1.00 98.94 179 TYR A C 1
ATOM 1350 O O . TYR A 1 179 ? -3.883 10.251 2.040 1.00 98.94 179 TYR A O 1
ATOM 1358 N N . LEU A 1 180 ? -2.414 10.828 3.643 1.00 98.94 180 LEU A N 1
ATOM 1359 C CA . LEU A 1 180 ? -1.220 10.780 2.808 1.00 98.94 180 LEU A CA 1
ATOM 1360 C C . LEU A 1 180 ? -0.380 9.579 3.234 1.00 98.94 180 LEU A C 1
ATOM 1362 O O . LEU A 1 180 ? -0.026 9.475 4.406 1.00 98.94 180 LEU A O 1
ATOM 1366 N N . THR A 1 181 ? -0.052 8.708 2.288 1.00 98.94 181 THR A N 1
ATOM 1367 C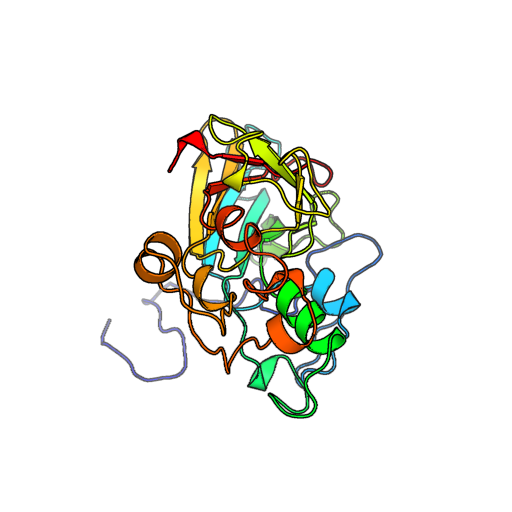 CA . THR A 1 181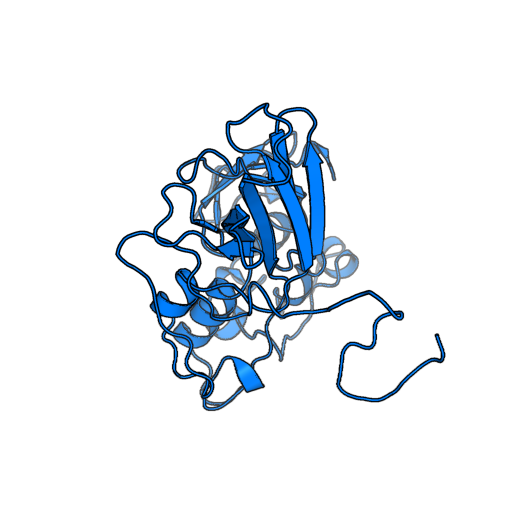 ? 0.954 7.652 2.447 1.00 98.94 181 THR A CA 1
ATOM 1368 C C . THR A 1 181 ? 2.176 7.975 1.590 1.00 98.94 181 THR A C 1
ATOM 1370 O O . THR A 1 181 ? 2.040 8.610 0.539 1.00 98.94 181 THR A O 1
ATOM 1373 N N . CYS A 1 182 ? 3.365 7.581 2.042 1.00 98.88 182 CYS A N 1
ATOM 1374 C CA . CYS A 1 182 ? 4.636 7.965 1.431 1.00 98.88 182 CYS A CA 1
ATOM 1375 C C . CYS A 1 182 ? 5.423 6.728 0.992 1.00 98.88 182 CYS A C 1
ATOM 1377 O O . CYS A 1 182 ? 5.716 5.870 1.818 1.00 98.88 182 CYS A O 1
ATOM 1379 N N . GLU A 1 183 ? 5.781 6.662 -0.289 1.00 98.88 183 GLU A N 1
ATOM 1380 C CA . GLU A 1 183 ? 6.638 5.609 -0.845 1.00 98.88 183 GLU A CA 1
ATOM 1381 C C . GLU A 1 183 ? 8.111 5.950 -0.566 1.00 98.88 183 GLU A C 1
ATOM 1383 O O . GLU A 1 183 ? 8.613 6.943 -1.093 1.00 98.88 183 GLU A O 1
ATOM 1388 N N . GLU A 1 184 ? 8.802 5.160 0.262 1.00 98.56 184 GLU A N 1
ATOM 1389 C CA . GLU A 1 184 ? 10.180 5.448 0.694 1.00 98.56 184 GLU A CA 1
ATOM 1390 C C . GLU A 1 184 ? 11.213 4.631 -0.094 1.00 98.56 184 GLU A C 1
ATOM 1392 O O . GLU A 1 184 ? 11.808 5.133 -1.048 1.00 98.56 184 GLU A O 1
ATOM 1397 N N . ASN A 1 185 ? 11.392 3.356 0.255 1.00 98.12 185 ASN A N 1
ATOM 1398 C CA . ASN A 1 185 ? 12.432 2.481 -0.304 1.00 98.12 185 ASN A CA 1
ATOM 1399 C C . ASN A 1 185 ? 11.959 1.758 -1.577 1.00 98.12 185 ASN A C 1
ATOM 1401 O O . ASN A 1 185 ? 12.211 0.573 -1.793 1.00 98.12 185 ASN A O 1
ATOM 1405 N N . TRP A 1 186 ? 11.201 2.457 -2.424 1.00 98.25 186 TRP A N 1
ATOM 1406 C CA . TRP A 1 186 ? 10.584 1.890 -3.628 1.00 98.25 186 TRP A CA 1
ATOM 1407 C C . TRP A 1 186 ? 11.612 1.411 -4.660 1.00 98.25 186 TRP A C 1
ATOM 1409 O O . TRP A 1 186 ? 11.312 0.505 -5.437 1.00 98.25 186 TRP A O 1
ATOM 1419 N N . SER A 1 187 ? 12.808 2.006 -4.690 1.00 97.81 187 SER A N 1
ATOM 1420 C CA . SER A 1 187 ? 13.856 1.659 -5.654 1.00 97.81 187 SER A CA 1
ATOM 1421 C C . SER A 1 187 ? 14.461 0.278 -5.402 1.00 97.81 187 SER A C 1
ATOM 1423 O O . SER A 1 187 ? 14.892 -0.351 -6.368 1.00 97.81 187 SER A O 1
ATOM 1425 N N . ASP A 1 188 ? 14.388 -0.236 -4.169 1.00 96.88 188 ASP A N 1
ATOM 1426 C CA . ASP A 1 188 ? 14.859 -1.580 -3.796 1.00 96.88 188 ASP A CA 1
ATOM 1427 C C . ASP A 1 188 ? 14.111 -2.702 -4.535 1.00 96.88 188 ASP A C 1
ATOM 1429 O O . ASP A 1 188 ? 14.637 -3.798 -4.708 1.00 96.88 188 ASP A O 1
ATOM 1433 N N . ILE A 1 189 ? 12.888 -2.428 -4.999 1.00 98.06 189 ILE A N 1
ATOM 1434 C CA . ILE A 1 189 ? 12.032 -3.390 -5.708 1.00 98.06 189 ILE A CA 1
ATOM 1435 C C . ILE A 1 189 ? 12.458 -3.571 -7.174 1.00 98.06 189 ILE A C 1
ATOM 1437 O O . ILE A 1 189 ? 12.188 -4.597 -7.804 1.00 98.06 189 ILE A O 1
ATOM 1441 N N . PHE A 1 190 ? 13.078 -2.546 -7.758 1.00 98.69 190 PHE A N 1
ATOM 1442 C CA . PHE A 1 190 ? 13.365 -2.505 -9.185 1.00 98.69 190 PHE A CA 1
ATOM 1443 C C . PHE A 1 190 ? 14.775 -2.999 -9.487 1.00 98.69 190 PHE A C 1
ATOM 1445 O O . PHE A 1 190 ? 15.757 -2.568 -8.885 1.00 98.69 190 PHE A O 1
ATOM 1452 N N . VAL A 1 191 ? 14.885 -3.840 -10.516 1.00 98.75 191 VAL A N 1
ATOM 1453 C CA . VAL A 1 191 ? 16.170 -4.393 -10.957 1.00 98.75 191 VAL A CA 1
ATOM 1454 C C . VAL A 1 191 ? 16.480 -3.980 -12.387 1.00 98.75 191 VAL A C 1
ATOM 1456 O O . VAL A 1 191 ? 15.648 -4.140 -13.288 1.00 98.75 191 VAL A O 1
ATOM 1459 N N . LYS A 1 192 ? 17.716 -3.524 -12.611 1.00 98.56 192 LYS A N 1
ATOM 1460 C CA . LYS A 1 192 ? 18.270 -3.264 -13.942 1.00 98.56 192 LYS A CA 1
ATOM 1461 C C . LYS A 1 192 ? 19.566 -4.035 -14.169 1.00 98.56 192 LYS A C 1
ATOM 1463 O O . LYS A 1 192 ? 20.544 -3.824 -13.459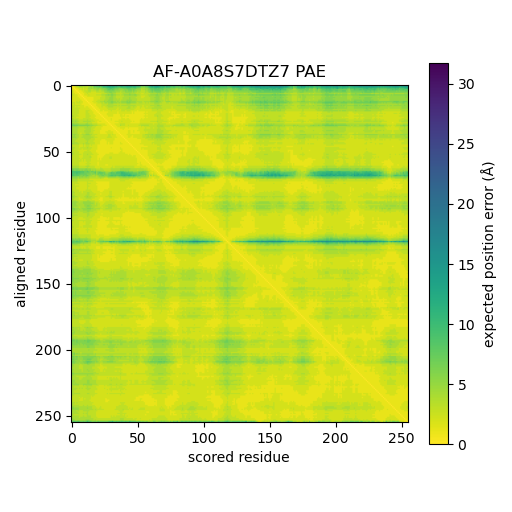 1.00 98.56 192 LYS A O 1
ATOM 1468 N N . LYS A 1 193 ? 19.597 -4.909 -15.177 1.00 98.31 193 LYS A N 1
ATOM 1469 C CA . LYS A 1 193 ? 20.791 -5.680 -15.561 1.00 98.31 193 LYS A CA 1
ATOM 1470 C C . LYS A 1 193 ? 21.661 -4.945 -16.577 1.00 98.31 193 LYS A C 1
ATOM 1472 O O . LYS A 1 193 ? 22.874 -5.148 -16.573 1.00 98.31 193 LYS A O 1
ATOM 1477 N N . ALA A 1 194 ? 21.074 -4.125 -17.450 1.00 98.12 194 ALA A N 1
ATOM 1478 C CA . ALA A 1 194 ? 21.845 -3.275 -18.351 1.00 98.12 194 ALA A CA 1
ATOM 1479 C C . ALA A 1 194 ? 22.523 -2.112 -17.604 1.00 98.12 194 ALA A C 1
ATOM 1481 O O . ALA A 1 194 ? 22.263 -1.851 -16.430 1.00 98.12 194 ALA A O 1
ATOM 1482 N N . GLU A 1 195 ? 23.372 -1.368 -18.315 1.00 97.94 195 GLU A N 1
ATOM 1483 C CA . GLU A 1 195 ? 24.001 -0.160 -17.777 1.00 97.94 195 GLU A CA 1
ATOM 1484 C C . GLU A 1 195 ? 22.952 0.846 -17.286 1.00 97.94 195 GLU A C 1
ATOM 1486 O O . GLU A 1 195 ? 22.071 1.288 -18.035 1.00 97.94 195 GLU A O 1
ATOM 1491 N N . MET A 1 196 ? 23.065 1.224 -16.012 1.00 98.25 196 MET A N 1
ATOM 1492 C CA . MET A 1 196 ? 22.176 2.208 -15.410 1.00 98.25 196 MET A CA 1
ATOM 1493 C C . MET A 1 196 ? 22.531 3.626 -15.863 1.00 98.25 196 MET A C 1
ATOM 1495 O O . MET A 1 196 ? 23.701 4.035 -15.883 1.00 98.25 196 MET A O 1
ATOM 1499 N N . ASN A 1 197 ? 21.500 4.405 -16.167 1.00 97.31 197 ASN A N 1
ATOM 1500 C CA . ASN A 1 197 ? 21.600 5.826 -16.450 1.00 97.31 197 ASN A CA 1
ATOM 1501 C C . ASN A 1 197 ? 21.855 6.628 -15.146 1.00 97.31 197 ASN A C 1
ATOM 1503 O O . ASN A 1 197 ? 21.771 6.080 -14.042 1.00 97.31 197 ASN A O 1
ATOM 1507 N N . PRO A 1 198 ? 22.190 7.931 -15.231 1.00 98.06 198 PRO A N 1
ATOM 1508 C CA . PRO A 1 198 ? 22.483 8.736 -14.044 1.00 98.06 198 PRO A CA 1
ATOM 1509 C C . PRO A 1 198 ? 21.336 8.843 -13.027 1.00 98.06 198 PRO A C 1
ATOM 1511 O O . PRO A 1 198 ? 21.607 8.946 -11.833 1.00 98.06 198 PRO A O 1
ATOM 1514 N N . LEU A 1 199 ? 20.076 8.821 -13.478 1.00 96.31 199 LEU A N 1
ATOM 1515 C CA . LEU A 1 199 ? 18.903 8.910 -12.605 1.00 96.31 199 LEU A CA 1
ATOM 1516 C C . LEU A 1 199 ? 18.721 7.612 -11.812 1.00 96.31 199 LEU A C 1
ATOM 1518 O O . LEU A 1 199 ? 18.632 7.647 -10.591 1.00 96.31 199 LEU A O 1
ATOM 1522 N N . GLU A 1 200 ? 18.769 6.469 -12.491 1.00 98.31 200 GLU A N 1
ATOM 1523 C CA . GLU A 1 200 ? 18.671 5.142 -11.871 1.00 98.31 200 GLU A CA 1
ATOM 1524 C C . GLU A 1 200 ? 19.762 4.943 -10.806 1.00 98.31 200 GLU A C 1
ATOM 1526 O O . GLU A 1 200 ? 19.465 4.534 -9.685 1.00 98.31 200 GLU A O 1
ATOM 1531 N N . LYS A 1 201 ? 21.009 5.344 -11.106 1.00 98.31 201 LYS A N 1
ATOM 1532 C CA . LYS A 1 201 ? 22.122 5.323 -10.136 1.00 98.31 201 LYS A CA 1
ATOM 1533 C C . LYS A 1 201 ? 21.876 6.247 -8.946 1.00 98.31 201 LYS A C 1
ATOM 1535 O O . LYS A 1 201 ? 22.214 5.900 -7.820 1.00 98.31 201 LYS A O 1
ATOM 1540 N N . ARG A 1 202 ? 21.312 7.435 -9.185 1.00 98.38 202 ARG A N 1
ATOM 1541 C CA . ARG A 1 202 ? 21.039 8.419 -8.130 1.00 98.38 202 ARG A CA 1
ATOM 1542 C C . ARG A 1 202 ? 19.978 7.929 -7.143 1.00 98.38 202 ARG A C 1
ATOM 1544 O O . ARG A 1 202 ? 20.113 8.216 -5.958 1.00 98.38 202 ARG A O 1
ATOM 1551 N N . TYR A 1 203 ? 18.953 7.235 -7.627 1.00 98.25 203 TYR A N 1
ATOM 1552 C CA . TYR A 1 203 ? 17.866 6.701 -6.800 1.00 98.25 203 TYR A CA 1
ATOM 1553 C C . TYR A 1 203 ? 18.156 5.305 -6.231 1.00 98.25 203 TYR A C 1
ATOM 1555 O O . TYR A 1 203 ? 17.349 4.782 -5.471 1.00 98.25 203 TYR A O 1
ATOM 1563 N N . GLY A 1 204 ? 19.313 4.717 -6.551 1.00 97.81 204 GLY A N 1
ATOM 1564 C CA . GLY A 1 204 ? 19.757 3.458 -5.953 1.00 97.81 204 GLY A CA 1
ATOM 1565 C C . GLY A 1 204 ? 19.157 2.202 -6.582 1.00 97.81 204 GLY A C 1
ATOM 1566 O O . GLY A 1 204 ? 19.139 1.168 -5.928 1.00 97.81 204 GLY A O 1
ATOM 1567 N N . ILE A 1 205 ? 18.698 2.258 -7.839 1.00 98.38 205 ILE A N 1
ATOM 1568 C CA . ILE A 1 205 ? 18.263 1.054 -8.565 1.00 98.38 205 ILE A CA 1
ATOM 1569 C C . ILE A 1 205 ? 19.414 0.043 -8.589 1.00 98.38 205 ILE A C 1
ATOM 1571 O O . ILE A 1 205 ? 20.552 0.399 -8.902 1.00 98.38 205 ILE A O 1
ATOM 1575 N N . SER A 1 206 ? 19.122 -1.215 -8.263 1.00 97.06 206 SER A N 1
ATOM 1576 C CA . SER A 1 206 ? 20.139 -2.255 -8.111 1.00 97.06 206 SER A CA 1
ATOM 1577 C C . SER A 1 206 ? 20.257 -3.155 -9.344 1.00 97.06 206 SER A C 1
ATOM 1579 O O . SER A 1 206 ? 19.341 -3.302 -10.157 1.00 97.06 206 SER A O 1
ATOM 1581 N N . GLY A 1 207 ? 21.419 -3.802 -9.468 1.00 98.00 207 GLY A N 1
ATOM 1582 C CA . GLY A 1 207 ? 21.656 -4.878 -10.430 1.00 98.00 207 GLY A CA 1
ATOM 1583 C C . GLY A 1 207 ? 21.015 -6.208 -10.028 1.00 98.00 207 GLY A C 1
ATOM 1584 O O . GLY A 1 207 ? 20.958 -7.133 -10.841 1.00 98.00 207 GLY A O 1
ATOM 1585 N N . SER A 1 208 ? 20.539 -6.335 -8.793 1.00 96.75 208 SER A N 1
ATOM 1586 C CA . SER A 1 208 ? 19.892 -7.529 -8.244 1.00 96.75 208 SER A CA 1
ATOM 1587 C C . SER A 1 208 ? 19.031 -7.175 -7.037 1.00 96.75 208 SER A C 1
ATOM 1589 O O . SER A 1 208 ? 19.315 -6.208 -6.335 1.00 96.75 208 SER A O 1
ATOM 1591 N N . ASP A 1 209 ? 18.031 -8.005 -6.784 1.00 96.12 209 ASP A N 1
ATOM 1592 C CA . ASP A 1 209 ? 17.218 -8.004 -5.576 1.00 96.12 209 ASP A CA 1
ATOM 1593 C C . ASP A 1 209 ? 17.019 -9.470 -5.189 1.00 96.12 209 ASP A C 1
ATOM 1595 O O . ASP A 1 209 ? 16.488 -10.243 -5.985 1.00 96.12 209 ASP A O 1
ATOM 1599 N N . ASP A 1 210 ? 17.505 -9.847 -4.009 1.00 93.25 210 ASP A N 1
ATOM 1600 C CA . ASP A 1 210 ? 17.392 -11.210 -3.479 1.00 93.25 210 ASP A CA 1
ATOM 1601 C C . ASP A 1 210 ? 16.213 -11.346 -2.500 1.00 93.25 210 ASP A C 1
ATOM 1603 O O . ASP A 1 210 ? 15.884 -12.460 -2.090 1.00 93.25 210 ASP A O 1
ATOM 1607 N N . SER A 1 211 ? 15.561 -10.230 -2.153 1.00 93.31 211 SER A N 1
ATOM 1608 C CA . SER A 1 211 ? 14.475 -10.163 -1.178 1.00 93.31 211 SER A CA 1
ATOM 1609 C C . SER A 1 211 ? 13.112 -10.279 -1.852 1.00 93.31 211 SER A C 1
ATOM 1611 O O . SER A 1 211 ? 12.351 -11.190 -1.537 1.00 93.31 211 SER A O 1
ATOM 1613 N N . TYR A 1 212 ? 12.769 -9.391 -2.789 1.00 97.25 212 TYR A N 1
ATOM 1614 C CA . TYR A 1 212 ? 11.432 -9.399 -3.399 1.00 97.25 212 TYR A CA 1
ATOM 1615 C C . TYR A 1 212 ? 11.404 -10.182 -4.700 1.00 97.25 212 TYR A C 1
ATOM 1617 O O . TYR A 1 212 ? 10.401 -10.822 -4.997 1.00 97.25 212 TYR A O 1
ATOM 1625 N N . ARG A 1 213 ? 12.473 -10.152 -5.497 1.00 97.50 213 ARG A N 1
ATOM 1626 C CA . ARG A 1 213 ? 12.635 -10.954 -6.722 1.00 97.50 213 ARG A CA 1
ATOM 1627 C C . ARG A 1 213 ? 11.436 -10.838 -7.674 1.00 97.50 213 ARG A C 1
ATOM 1629 O O . ARG A 1 213 ? 11.114 -11.766 -8.422 1.00 97.50 213 ARG A O 1
ATOM 1636 N N . TRP A 1 214 ? 10.714 -9.713 -7.644 1.00 98.19 214 TRP A N 1
ATOM 1637 C CA . TRP A 1 214 ? 9.514 -9.521 -8.467 1.00 98.19 214 TRP A CA 1
ATOM 1638 C C . TRP A 1 214 ? 9.877 -9.393 -9.938 1.00 98.19 214 TRP A C 1
ATOM 1640 O O . TRP A 1 214 ? 9.173 -9.928 -10.787 1.00 98.19 214 TRP A O 1
ATOM 1650 N N . ASN A 1 215 ? 11.022 -8.783 -10.240 1.00 98.19 215 ASN A N 1
ATOM 1651 C CA . ASN A 1 215 ? 11.566 -8.659 -11.590 1.00 98.19 215 ASN A CA 1
ATOM 1652 C C . ASN A 1 215 ? 11.774 -10.012 -12.304 1.00 98.19 215 ASN A C 1
ATOM 1654 O O . ASN A 1 215 ? 11.858 -10.037 -13.531 1.00 98.19 215 ASN A O 1
ATOM 1658 N N . GLU A 1 216 ? 11.893 -11.126 -11.569 1.00 97.81 216 GLU A N 1
ATOM 1659 C CA . GLU A 1 216 ? 12.057 -12.469 -12.144 1.00 97.81 216 GLU A CA 1
ATOM 1660 C C . GLU A 1 216 ? 10.763 -13.013 -12.766 1.00 97.81 216 GLU A C 1
ATOM 1662 O O . GLU A 1 216 ? 10.812 -13.855 -13.664 1.00 97.81 216 GLU A O 1
ATOM 1667 N N . VAL A 1 217 ? 9.605 -12.547 -12.288 1.00 98.19 217 VAL A N 1
ATOM 1668 C CA . VAL A 1 217 ? 8.284 -13.119 -12.608 1.00 98.19 217 VAL A CA 1
ATOM 1669 C C . VAL A 1 217 ? 7.256 -12.081 -13.062 1.00 98.19 217 VAL A C 1
ATOM 1671 O O . VAL A 1 217 ? 6.254 -12.443 -13.676 1.00 98.19 217 VAL A O 1
ATOM 1674 N N . ASP A 1 218 ? 7.521 -10.800 -12.823 1.00 97.62 218 ASP A N 1
ATOM 1675 C CA . ASP A 1 218 ? 6.720 -9.660 -13.244 1.00 97.62 218 ASP A CA 1
ATOM 1676 C C . ASP A 1 218 ? 7.624 -8.621 -13.927 1.00 97.62 218 ASP A C 1
ATOM 1678 O O . ASP A 1 218 ? 8.464 -7.954 -13.315 1.00 97.62 218 ASP A O 1
ATOM 1682 N N . LYS A 1 219 ? 7.428 -8.474 -15.242 1.00 97.75 219 LYS A N 1
ATOM 1683 C CA . LYS A 1 219 ? 8.215 -7.572 -16.096 1.00 97.75 219 LYS A CA 1
ATOM 1684 C C . LYS A 1 219 ? 8.069 -6.105 -15.706 1.00 97.75 219 LYS A C 1
ATOM 1686 O O . LYS A 1 219 ? 8.929 -5.309 -16.082 1.00 97.75 219 LYS A O 1
ATOM 1691 N N . ARG A 1 220 ? 7.021 -5.744 -14.965 1.00 97.94 220 ARG A N 1
ATOM 1692 C CA . ARG A 1 220 ? 6.805 -4.385 -14.467 1.00 97.94 220 ARG A CA 1
ATOM 1693 C C . ARG A 1 220 ? 7.958 -3.914 -13.580 1.00 97.94 220 ARG A C 1
ATOM 1695 O O . ARG A 1 220 ? 8.354 -2.760 -13.669 1.00 97.94 220 ARG A O 1
ATOM 1702 N N . PHE A 1 221 ? 8.564 -4.823 -12.815 1.00 98.56 221 PHE A N 1
ATOM 1703 C CA . PHE A 1 221 ? 9.665 -4.519 -11.892 1.00 98.56 221 PHE A CA 1
ATOM 1704 C C . PHE A 1 221 ? 11.065 -4.758 -12.485 1.00 98.56 221 PHE A C 1
ATOM 1706 O O . PHE A 1 221 ? 12.080 -4.514 -11.832 1.00 98.56 221 PHE A O 1
ATOM 1713 N N . SER A 1 222 ? 11.146 -5.194 -13.747 1.00 98.56 222 SER A N 1
ATOM 1714 C CA . SER A 1 222 ? 12.393 -5.195 -14.516 1.00 98.56 222 SER A CA 1
ATOM 1715 C C . SER A 1 222 ? 12.523 -3.883 -15.285 1.00 98.56 222 SER A C 1
ATOM 1717 O O . SER A 1 222 ? 11.766 -3.629 -16.222 1.00 98.56 222 SER A O 1
ATOM 1719 N N . VAL A 1 223 ? 13.523 -3.070 -14.946 1.00 98.69 223 VAL A N 1
ATOM 1720 C CA . VAL A 1 223 ? 13.773 -1.783 -15.619 1.00 98.69 223 VAL A CA 1
ATOM 1721 C C . VAL A 1 223 ? 14.225 -1.987 -17.069 1.00 98.69 223 VAL A C 1
ATOM 1723 O O . VAL A 1 223 ? 13.968 -1.149 -17.925 1.00 98.69 223 VAL A O 1
ATOM 1726 N N . ASP A 1 224 ? 14.848 -3.122 -17.392 1.00 98.44 224 ASP A N 1
ATOM 1727 C CA . ASP A 1 224 ? 15.203 -3.449 -18.778 1.00 98.44 224 ASP A CA 1
ATOM 1728 C C . ASP A 1 224 ? 13.958 -3.677 -19.656 1.00 98.44 224 ASP A C 1
ATOM 1730 O O . ASP A 1 224 ? 13.966 -3.343 -20.841 1.00 98.44 224 ASP A O 1
ATOM 1734 N N . ALA A 1 225 ? 12.885 -4.235 -19.082 1.00 98.38 225 ALA A N 1
ATOM 1735 C CA . ALA A 1 225 ? 11.627 -4.487 -19.784 1.00 98.38 225 ALA A CA 1
ATOM 1736 C C . ALA A 1 225 ? 10.670 -3.283 -19.735 1.00 98.38 225 ALA A C 1
ATOM 1738 O O . ALA A 1 225 ? 10.030 -2.970 -20.739 1.00 98.38 225 ALA A O 1
ATOM 1739 N N . THR A 1 226 ? 10.592 -2.607 -18.585 1.00 98.50 226 THR A N 1
ATOM 1740 C CA . THR A 1 226 ? 9.664 -1.498 -18.320 1.00 98.50 226 THR A CA 1
ATOM 1741 C C . THR A 1 226 ? 10.422 -0.290 -17.741 1.00 98.50 226 THR A C 1
ATOM 1743 O O . THR A 1 226 ? 10.270 0.043 -16.565 1.00 98.50 226 THR A O 1
ATOM 1746 N N . PRO A 1 227 ? 11.246 0.407 -18.548 1.00 98.06 227 PRO A N 1
ATOM 1747 C CA . PRO A 1 227 ? 12.234 1.381 -18.060 1.00 98.06 227 PRO A CA 1
ATOM 1748 C C . PRO A 1 227 ? 11.655 2.601 -17.342 1.00 98.06 227 PRO A C 1
ATOM 1750 O O . PRO A 1 227 ? 12.349 3.231 -16.551 1.00 98.06 227 PRO A O 1
ATOM 1753 N N . ASN A 1 228 ? 10.390 2.929 -17.603 1.00 98.62 228 ASN A N 1
ATOM 1754 C CA . ASN A 1 228 ? 9.714 4.071 -16.993 1.00 98.62 228 ASN A CA 1
ATOM 1755 C C . ASN A 1 228 ? 8.880 3.706 -15.756 1.00 98.62 228 ASN A C 1
ATOM 1757 O O . ASN A 1 228 ? 8.376 4.612 -15.096 1.00 98.62 228 ASN A O 1
ATOM 1761 N N . GLU A 1 229 ? 8.729 2.421 -15.413 1.00 98.75 229 GLU A N 1
ATOM 1762 C CA . GLU A 1 229 ? 7.985 2.038 -14.204 1.00 98.75 229 GLU A CA 1
ATOM 1763 C C . GLU A 1 229 ? 8.614 2.586 -12.910 1.00 98.75 229 GLU A C 1
ATOM 1765 O O . GLU A 1 229 ? 7.858 3.113 -12.098 1.00 98.75 229 GLU A O 1
ATOM 1770 N N . PRO A 1 230 ? 9.952 2.605 -12.724 1.00 98.56 230 PRO A N 1
ATOM 1771 C CA . PRO A 1 230 ? 10.572 3.243 -11.558 1.00 98.56 230 PRO A CA 1
ATOM 1772 C C . PRO A 1 230 ? 10.125 4.695 -11.334 1.00 98.56 230 PRO A C 1
ATOM 1774 O O . PRO A 1 230 ? 9.850 5.091 -10.208 1.00 98.56 230 PRO A O 1
ATOM 1777 N N . ASN A 1 231 ? 9.958 5.480 -12.404 1.00 98.50 231 ASN A N 1
ATOM 1778 C CA . ASN A 1 231 ? 9.544 6.886 -12.303 1.00 98.50 231 ASN A CA 1
ATOM 1779 C C . ASN A 1 231 ? 8.103 7.043 -11.781 1.00 98.50 231 ASN A C 1
ATOM 1781 O O . ASN A 1 231 ? 7.697 8.128 -11.378 1.00 98.50 231 ASN A O 1
ATOM 1785 N N . ARG A 1 232 ? 7.303 5.972 -11.799 1.00 98.75 232 ARG A N 1
ATOM 1786 C CA . ARG A 1 232 ? 5.904 5.946 -11.344 1.00 98.75 232 ARG A CA 1
ATOM 1787 C C . ARG A 1 232 ? 5.787 5.623 -9.844 1.00 98.75 232 ARG A C 1
ATOM 1789 O O . ARG A 1 232 ? 4.674 5.525 -9.320 1.00 98.75 232 ARG A O 1
ATOM 1796 N N . PHE A 1 233 ? 6.909 5.526 -9.133 1.00 98.75 233 PHE A N 1
ATOM 1797 C CA . PHE A 1 233 ? 6.980 5.341 -7.682 1.00 98.75 233 PHE A CA 1
ATOM 1798 C C . PHE A 1 233 ? 7.905 6.372 -7.023 1.00 98.75 233 PHE A C 1
ATOM 1800 O O . PHE A 1 233 ? 8.623 7.096 -7.710 1.00 98.75 233 PHE A O 1
ATOM 1807 N N . GLY A 1 234 ? 7.830 6.469 -5.697 1.00 98.62 234 GLY A N 1
ATOM 1808 C CA . GLY A 1 234 ? 8.517 7.496 -4.911 1.00 98.62 234 GLY A CA 1
ATOM 1809 C C . GLY A 1 234 ? 7.702 8.755 -4.692 1.00 98.62 234 GLY A C 1
ATOM 1810 O O . GLY A 1 234 ? 8.269 9.825 -4.486 1.00 98.62 234 GLY A O 1
ATOM 1811 N N . TRP A 1 235 ? 6.378 8.636 -4.752 1.00 98.81 235 TRP A N 1
ATOM 1812 C CA . TRP A 1 235 ? 5.470 9.767 -4.632 1.00 98.81 235 TRP A CA 1
ATOM 1813 C C . TRP A 1 235 ? 4.707 9.728 -3.310 1.00 98.81 235 TRP A C 1
ATOM 1815 O O . TRP A 1 235 ? 4.454 8.671 -2.730 1.00 98.81 235 TRP A O 1
ATOM 1825 N N . VAL A 1 236 ? 4.241 10.899 -2.880 1.00 98.94 236 VAL A N 1
ATOM 1826 C CA . VAL A 1 236 ? 3.184 10.985 -1.870 1.00 98.94 236 VAL A CA 1
ATOM 1827 C C . VAL A 1 236 ? 1.849 10.630 -2.526 1.00 98.94 236 VAL A C 1
ATOM 1829 O O . VAL A 1 236 ? 1.471 11.215 -3.548 1.00 98.94 236 VAL A O 1
ATOM 1832 N N . VAL A 1 237 ? 1.118 9.693 -1.926 1.00 98.94 237 VAL A N 1
ATOM 1833 C CA . VAL A 1 237 ? -0.183 9.218 -2.409 1.00 98.94 237 VAL A CA 1
ATOM 1834 C C . VAL A 1 237 ? -1.286 9.647 -1.449 1.00 98.94 237 VAL A C 1
ATOM 1836 O O . VAL A 1 237 ? -1.227 9.377 -0.253 1.00 98.94 237 VAL A O 1
ATOM 1839 N N . GLU A 1 238 ? -2.319 10.297 -1.974 1.00 98.94 238 GLU A N 1
ATOM 1840 C CA . GLU A 1 238 ? -3.501 10.699 -1.217 1.00 98.94 238 GLU A CA 1
ATOM 1841 C C . GLU A 1 238 ? -4.643 9.689 -1.376 1.00 98.94 238 GLU A C 1
ATOM 1843 O O . GLU A 1 238 ? -5.000 9.289 -2.490 1.00 98.94 238 GLU A O 1
ATOM 1848 N N . ILE A 1 239 ? -5.246 9.316 -0.249 1.00 98.94 239 ILE A N 1
ATOM 1849 C CA . ILE A 1 239 ? -6.347 8.361 -0.122 1.00 98.94 239 ILE A CA 1
ATOM 1850 C C . ILE A 1 239 ? -7.489 9.041 0.636 1.00 98.94 239 ILE A C 1
ATOM 1852 O O . ILE A 1 239 ? -7.262 9.676 1.665 1.00 98.94 239 ILE A O 1
ATOM 1856 N N . ASP A 1 240 ? -8.720 8.890 0.150 1.00 98.81 240 ASP A N 1
ATOM 1857 C CA . ASP A 1 240 ? -9.912 9.233 0.926 1.00 98.81 240 ASP A CA 1
ATOM 1858 C C . ASP A 1 240 ? -10.336 8.003 1.748 1.00 98.81 240 ASP A C 1
ATOM 1860 O O . ASP A 1 240 ? -10.773 7.008 1.159 1.00 98.81 240 ASP A O 1
ATOM 1864 N N . PRO A 1 241 ? -10.179 8.016 3.085 1.00 98.69 241 PRO A N 1
ATOM 1865 C CA . PRO A 1 241 ? -10.553 6.875 3.910 1.00 98.69 241 PRO A CA 1
ATOM 1866 C C . PRO A 1 241 ? -12.073 6.723 4.053 1.00 98.69 241 PRO A C 1
ATOM 1868 O O . PRO A 1 241 ? -12.532 5.631 4.372 1.00 98.69 241 PRO A O 1
ATOM 1871 N N . TYR A 1 242 ? -12.863 7.774 3.808 1.00 98.62 242 TYR A N 1
ATOM 1872 C CA . TYR A 1 242 ? -14.321 7.729 3.950 1.00 98.62 242 TYR A CA 1
ATOM 1873 C C . TYR A 1 242 ? -15.027 7.156 2.715 1.00 98.62 242 TYR A C 1
ATOM 1875 O O . TYR A 1 242 ? -16.180 6.740 2.817 1.00 98.62 242 TYR A O 1
ATOM 1883 N N . ASP A 1 243 ? -14.349 7.102 1.566 1.00 98.56 243 ASP A N 1
ATOM 1884 C CA . ASP A 1 243 ? -14.867 6.493 0.341 1.00 98.56 243 ASP A CA 1
ATOM 1885 C C . ASP A 1 243 ? -14.021 5.266 -0.062 1.00 98.56 243 ASP A C 1
ATOM 1887 O O . ASP A 1 243 ? -12.950 5.414 -0.671 1.00 98.56 243 ASP A O 1
ATOM 1891 N N . PRO A 1 244 ? -14.494 4.033 0.216 1.00 98.00 244 PRO A N 1
ATOM 1892 C CA . PRO A 1 244 ? -13.773 2.803 -0.117 1.00 98.00 244 PRO A CA 1
ATOM 1893 C C . PRO A 1 244 ? -13.630 2.575 -1.634 1.00 98.00 244 PRO A C 1
ATOM 1895 O O . PRO A 1 244 ? -12.826 1.739 -2.053 1.00 98.00 244 PRO A O 1
ATOM 1898 N N . HIS A 1 245 ? -14.388 3.299 -2.463 1.00 98.12 245 HIS A N 1
ATOM 1899 C CA . HIS A 1 245 ? -14.374 3.195 -3.923 1.00 98.12 245 HIS A CA 1
ATOM 1900 C C . HIS A 1 245 ? -13.583 4.321 -4.601 1.00 98.12 245 HIS A C 1
ATOM 1902 O O . HIS A 1 245 ? -13.341 4.258 -5.810 1.00 98.12 245 HIS A O 1
ATOM 1908 N N . SER A 1 246 ? -13.136 5.325 -3.841 1.00 98.31 246 SER A N 1
ATOM 1909 C CA . SER A 1 246 ? -12.320 6.425 -4.354 1.00 98.31 246 SER A CA 1
ATOM 1910 C C . SER A 1 246 ? -11.024 5.916 -4.990 1.00 98.31 246 SER A C 1
ATOM 1912 O O . SER A 1 246 ? -10.394 4.979 -4.502 1.00 98.31 246 SER A O 1
ATOM 1914 N N . VAL A 1 247 ? -10.573 6.539 -6.078 1.00 98.75 247 VAL A N 1
ATOM 1915 C CA . VAL A 1 247 ? -9.284 6.196 -6.701 1.00 98.75 247 VAL A CA 1
ATOM 1916 C C . VAL A 1 247 ? -8.171 7.020 -6.037 1.00 98.75 247 VAL A C 1
ATOM 1918 O O . VAL A 1 247 ? -8.250 8.253 -6.111 1.00 98.75 247 VAL A O 1
ATOM 1921 N N . PRO A 1 248 ? -7.145 6.395 -5.415 1.00 98.88 248 PRO A N 1
ATOM 1922 C CA . PRO A 1 248 ? -6.020 7.120 -4.827 1.00 98.88 248 PRO A CA 1
ATOM 1923 C C . PRO A 1 248 ? -5.259 7.951 -5.863 1.00 98.88 248 PRO A C 1
ATOM 1925 O O . PRO A 1 248 ? -5.298 7.659 -7.065 1.00 98.88 248 PRO A O 1
ATOM 1928 N N . ARG A 1 249 ? -4.567 8.995 -5.403 1.00 98.81 249 ARG A N 1
ATOM 1929 C CA . ARG A 1 249 ? -3.875 9.959 -6.273 1.00 98.81 249 ARG A CA 1
ATOM 1930 C C . ARG A 1 249 ? -2.407 10.094 -5.897 1.00 98.81 249 ARG A C 1
ATOM 1932 O O . ARG A 1 249 ? -2.119 10.466 -4.766 1.00 98.81 249 ARG A O 1
ATOM 1939 N N . LYS A 1 250 ? -1.493 9.855 -6.838 1.00 98.81 250 LYS A N 1
ATOM 1940 C CA . LYS A 1 250 ? -0.066 10.169 -6.677 1.00 98.81 250 LYS A CA 1
ATOM 1941 C C . LYS A 1 250 ? 0.164 11.645 -7.009 1.00 98.81 250 LYS A C 1
ATOM 1943 O O . LYS A 1 250 ? -0.082 12.053 -8.146 1.00 98.81 250 LYS A O 1
ATOM 1948 N N . HIS A 1 251 ? 0.610 12.441 -6.037 1.00 98.62 251 HIS A N 1
ATOM 1949 C CA . HIS A 1 251 ? 0.768 13.892 -6.189 1.00 98.62 251 HIS A CA 1
ATOM 1950 C C . HIS A 1 251 ? 2.187 14.288 -6.574 1.00 98.62 251 HIS A C 1
ATOM 1952 O O . HIS A 1 251 ? 3.040 14.541 -5.726 1.00 98.62 251 HIS A O 1
ATOM 1958 N N . THR A 1 252 ? 2.411 14.471 -7.867 1.00 98.75 252 THR A N 1
ATOM 1959 C CA . THR A 1 252 ? 3.737 14.770 -8.416 1.00 98.75 252 THR A CA 1
ATOM 1960 C C . THR A 1 252 ? 4.198 16.207 -8.186 1.00 98.75 252 THR A C 1
ATOM 1962 O O . THR A 1 252 ? 5.278 16.592 -8.610 1.00 98.75 252 THR A O 1
ATOM 1965 N N . ALA A 1 253 ? 3.357 17.052 -7.588 1.00 98.62 253 ALA A N 1
ATOM 1966 C CA . ALA A 1 253 ? 3.750 18.402 -7.193 1.00 98.62 253 ALA A CA 1
ATOM 1967 C C . ALA A 1 253 ? 4.602 18.414 -5.909 1.00 98.62 253 ALA A C 1
ATOM 1969 O O . ALA A 1 253 ? 5.165 19.456 -5.582 1.00 98.62 253 ALA A O 1
ATOM 1970 N N . LEU A 1 254 ? 4.663 17.293 -5.175 1.00 98.19 254 LEU A N 1
ATOM 1971 C CA . LEU A 1 254 ? 5.372 17.183 -3.895 1.00 98.19 254 LEU A CA 1
ATOM 1972 C C . LEU A 1 254 ? 6.828 16.698 -4.029 1.00 98.19 254 LEU A C 1
ATOM 1974 O O . LEU A 1 254 ? 7.528 16.642 -3.020 1.00 98.19 254 LEU A O 1
ATOM 1978 N N . GLY A 1 255 ? 7.294 16.417 -5.247 1.00 88.50 255 GLY A N 1
ATOM 1979 C CA . GLY A 1 255 ? 8.659 15.978 -5.549 1.00 88.50 255 GLY A CA 1
ATOM 1980 C C . GLY A 1 255 ? 8.646 14.993 -6.687 1.00 88.50 255 GLY A C 1
ATOM 1981 O O . GLY A 1 255 ? 7.843 14.059 -6.540 1.00 88.50 255 GLY A O 1
#

Organism: Escherichia coli (NCBI:txid562)

Nearest PDB structures (foldseek):
  3zwu-assembly2_B  TM=9.585E-01  e=2.329E-29  Pseudomonas fluorescens Pf0-1
  7bj4-assembly1_A  TM=4.830E-01  e=6.422E+00  Halalkalicoccus jeotgali B3
  6zy0-assembly3_C  TM=1.417E-01  e=1.220E+00  Nitratireductor pacificus pht-3B

Radius of gyration: 19.15 Å; Cα contacts (8 Å, |Δi|>4): 589; chains: 1; bounding box: 43×42×59 Å

Sequence (255 aa):
MPVSTEDTVIVPEGYIAKPFYKWGDATGIAGNLPVFKTDGSNTTEEQAAQAGMHHDGMAWFSLPQGGNSSDHGLLAINHEYIDNGLLFKDGDANWSADKALKGQNAMGVSVIEVKKVPLGWEVVRPSSFARRITVNTPMKITGPALHNPLMQTVDDPKGEIILGTMQNCANGFTPWGTYLTCEENWSDIFVKKAEMNPLEKRYGISGSDDSYRWNEVDKRFSVDATPNEPNRFGWVVEIDPYDPHSVPRKHTALG

pLDDT: mean 97.67, std 1.76, range [88.38, 99.0]

Solvent-accessible surface area (backbone atoms only — not comparable to full-atom values): 13816 Å² total; per-residue (Å²): 132,82,90,79,88,65,101,65,88,86,69,59,92,96,59,86,85,74,93,86,84,50,65,35,40,43,35,11,33,72,98,40,68,46,77,67,47,96,66,17,70,57,49,48,70,43,31,47,33,21,34,31,28,61,74,52,24,63,50,81,44,27,47,61,81,92,47,84,44,92,49,31,26,34,40,43,34,20,5,21,50,81,55,48,75,60,60,28,73,62,36,80,56,88,77,45,54,64,58,36,49,26,54,35,25,22,17,14,35,37,26,30,35,36,34,58,51,99,93,47,74,45,75,42,68,65,28,90,39,21,33,66,41,22,37,72,38,65,24,37,54,38,53,80,51,49,54,33,76,61,42,27,40,93,94,28,72,60,17,49,62,43,63,32,44,41,29,15,38,51,60,47,77,45,98,87,68,34,39,32,41,31,28,63,66,43,35,66,57,33,27,34,81,62,90,75,53,74,64,45,57,72,64,52,48,26,73,64,51,93,82,70,50,35,38,83,62,36,56,68,31,15,37,78,77,28,67,28,46,68,66,68,53,56,36,46,31,42,35,53,62,85,42,60,82,61,70,32,34,34,35,43,73,81,92